Protein AF-0000000081413444 (afdb_homodimer)

Foldseek 3Di:
DWDKDKAWDDPVCVVVQVVLVQVVVVLCVVQDVFDADPVGTGDDDDDPCLVVDPQWIKIFMDINNHGFHIWIKGQPDDDPQAGIETPDTDGHPVCPPPCRRLVVVLVVLVVDWGKYKYKDFPSNVVVVVVCVPRVCVQQVNPWDWDWDDDVRTIMIIIIHTRDDPPD/DWDKDKAWDDPVCVVVQVVLVQVVVVLCVVQDVFDADPVGTGDDDDDPCLVVDPQWIKIFMDINNHGFHIWIKGQPDDDPQAGIETPDTDGHPVCPPPCNRLVVVLVVLVVDWGKYKYKDFPSSVVVVVVCVPRVCVQQVNPWDWDWDDDVRTIMIIIIHTRDDPPD

Organism: NCBI:txid198620

Secondary structure (DSSP, 8-state):
---EEEEEPPGGGHHHHHHHHHHHHHHHTTTS---B-TTSSB-----TTGGGSTT-EEEEEEETTEEEEEEEEE---SSTT--EEEEEEEE-GGGTTTTHHHHHHHHHHHHS-SEEEEEEETT-HHHHHHHHHHHHHHHTT-EEEEEEEETTEEEEEEEEEPP----/---EEEEEPPGGGHHHHHHHHHHHHHHHTTTS---B-TTSSB-----TTGGGSTT-EEEEEEETTEEEEEEEEE---SSTT--EEEEEEEE-GGGTTTTHHHHHHHHHHHHS-SEEEEEEETT-HHHHHHHHHHHHHHHTT-EEEEEEEETTEEEEEEEEEPP----

pLDDT: mean 94.3, std 8.52, range [36.56, 98.81]

Sequence (334 aa):
MADIELLAAQRDELDTIENLMQFYLYDFSEWLPLKLAEHGFFRVQFKDDYWRLPATRPFLIRVDGELAGFVTVDDHIHIEGAEHNIGYFFISRKFRGQGVAQFVISALLSRFPGRWQIFHIDANVPARRFWAGLIPVLSGGEFTLQQRLVDGYPCTFYCLRSPSSAVMADIELLAAQRDELDTIENLMQFYLYDFSEWLPLKLAEHGFFRVQFKDDYWRLPATRPFLIRVDGELAGFVTVDDHIHIEGAEHNIGYFFISRKFRGQGVAQFVISALLSRFPGRWQIFHIDANVPARRFWAGLIPVLSGGEFTLQQRLVDGYPCTFYCLRSPSSAV

Nearest PDB structures (foldseek):
  2cnt-assembly4_D  TM=6.574E-01  e=2.960E-05  Salmonella enterica subsp. enterica serovar Typhimurium str. LT2
  5isv-assembly2_B  TM=6.183E-01  e=2.489E-05  Escherichia coli O157:H7
  6wf5-assembly2_B  TM=6.725E-01  e=1.885E-04  Homo sapiens
  6wf5-assembly1_A  TM=6.403E-01  e=9.977E-05  Homo sapiens
  4y49-assembly2_I  TM=5.699E-01  e=8.103E-03  Saccharomyces cerevisiae

InterPro domains:
  IPR000182 GNAT domain [PF00583] (39-131)
  IPR000182 GNAT domain [PS51186] (4-164)
  IPR016181 Acyl-CoA N-acyltransferase [SSF55729] (1-132)

Structure (mmCIF, N/CA/C/O backbone):
data_AF-0000000081413444-model_v1
#
loop_
_entity.id
_entity.type
_entity.pdbx_description
1 polymer 'GNAT family N-acetyltransferase'
#
loop_
_atom_site.group_PDB
_atom_site.id
_atom_site.type_symbol
_atom_site.label_atom_id
_atom_site.label_alt_id
_atom_site.label_comp_id
_atom_site.label_asym_id
_atom_site.label_entity_id
_atom_site.label_seq_id
_atom_site.pdbx_PDB_ins_code
_atom_site.Cartn_x
_atom_site.Cartn_y
_atom_site.Cartn_z
_atom_site.occupancy
_atom_site.B_iso_or_equiv
_atom_site.auth_seq_id
_atom_site.auth_comp_id
_atom_site.auth_asym_id
_atom_site.auth_atom_id
_atom_site.pdbx_PDB_model_num
ATOM 1 N N . MET A 1 1 ? 19.188 -6.184 -18.578 1 76.06 1 MET A N 1
ATOM 2 C CA . MET A 1 1 ? 17.875 -6.684 -18.172 1 76.06 1 MET A CA 1
ATOM 3 C C . MET A 1 1 ? 17.859 -7.031 -16.688 1 76.06 1 MET A C 1
ATOM 5 O O . MET A 1 1 ? 18.891 -7.43 -16.125 1 76.06 1 MET A O 1
ATOM 9 N N . ALA A 1 2 ? 16.797 -6.633 -15.875 1 88.44 2 ALA A N 1
ATOM 10 C CA . ALA A 1 2 ? 16.781 -6.895 -14.438 1 88.44 2 ALA A CA 1
ATOM 11 C C . ALA A 1 2 ? 16.906 -8.391 -14.156 1 88.44 2 ALA A C 1
ATOM 13 O O . ALA A 1 2 ? 16.406 -9.211 -14.922 1 88.44 2 ALA A O 1
ATOM 14 N N . ASP A 1 3 ? 17.766 -8.75 -13.242 1 96.62 3 ASP A N 1
ATOM 15 C CA . ASP A 1 3 ? 17.875 -10.141 -12.789 1 96.62 3 ASP A CA 1
ATOM 16 C C . ASP A 1 3 ? 16.734 -10.5 -11.852 1 96.62 3 ASP A C 1
ATOM 18 O O . ASP A 1 3 ? 16.672 -10.023 -10.719 1 96.62 3 ASP A O 1
ATOM 22 N N . ILE A 1 4 ? 15.812 -11.289 -12.281 1 98.19 4 ILE A N 1
ATOM 23 C CA . ILE A 1 4 ? 14.648 -11.703 -11.5 1 98.19 4 ILE A CA 1
ATOM 24 C C . ILE A 1 4 ? 14.844 -13.133 -11 1 98.19 4 ILE A C 1
ATOM 26 O O . ILE A 1 4 ? 15.18 -14.031 -11.781 1 98.19 4 ILE A O 1
ATOM 30 N N . GLU A 1 5 ? 14.672 -13.328 -9.719 1 98 5 GLU A N 1
ATOM 31 C CA . GLU A 1 5 ? 14.836 -14.641 -9.109 1 98 5 GLU A CA 1
ATOM 32 C C . GLU A 1 5 ? 13.57 -15.078 -8.383 1 98 5 GLU A C 1
ATOM 34 O O . GLU A 1 5 ? 12.898 -14.266 -7.746 1 98 5 GLU A O 1
ATOM 39 N N . LEU A 1 6 ? 13.227 -16.25 -8.523 1 98.19 6 LEU A N 1
ATOM 40 C CA . LEU A 1 6 ? 12.164 -16.953 -7.797 1 98.19 6 LEU A CA 1
ATOM 41 C C . LEU A 1 6 ? 12.75 -18.016 -6.875 1 98.19 6 LEU A C 1
ATOM 43 O O . LEU A 1 6 ? 13.273 -19.031 -7.344 1 98.19 6 LEU A O 1
ATOM 47 N N . LEU A 1 7 ? 12.672 -17.766 -5.582 1 97.75 7 LEU A N 1
ATOM 48 C CA . LEU A 1 7 ? 13.359 -18.625 -4.617 1 97.75 7 LEU A CA 1
ATOM 49 C C . LEU A 1 7 ? 12.367 -19.266 -3.652 1 97.75 7 LEU A C 1
ATOM 51 O O . LEU A 1 7 ? 11.555 -18.562 -3.037 1 97.75 7 LEU A O 1
ATOM 55 N N . ALA A 1 8 ? 12.461 -20.578 -3.514 1 97.38 8 ALA A N 1
ATOM 56 C CA . ALA A 1 8 ? 11.633 -21.234 -2.512 1 97.38 8 ALA A CA 1
ATOM 57 C C . ALA A 1 8 ? 11.891 -20.672 -1.121 1 97.38 8 ALA A C 1
ATOM 59 O O . ALA A 1 8 ? 13.039 -20.562 -0.688 1 97.38 8 ALA A O 1
ATOM 60 N N . ALA A 1 9 ? 10.836 -20.297 -0.435 1 96.62 9 ALA A N 1
ATOM 61 C CA . ALA A 1 9 ? 10.992 -19.719 0.892 1 96.62 9 ALA A CA 1
ATOM 62 C C . ALA A 1 9 ? 11.375 -20.766 1.924 1 96.62 9 ALA A C 1
ATOM 64 O O . ALA A 1 9 ? 10.812 -21.859 1.938 1 96.62 9 ALA A O 1
ATOM 65 N N . GLN A 1 10 ? 12.312 -20.422 2.689 1 93.62 10 GLN A N 1
ATOM 66 C CA . GLN A 1 10 ? 12.648 -21.25 3.832 1 93.62 10 GLN A CA 1
ATOM 67 C C . GLN A 1 10 ? 11.688 -21.016 4.992 1 93.62 10 GLN A C 1
ATOM 69 O O . GLN A 1 10 ? 10.945 -20.031 5 1 93.62 10 GLN A O 1
ATOM 74 N N . ARG A 1 11 ? 11.734 -21.938 5.938 1 90.12 11 ARG A N 1
ATOM 75 C CA . ARG A 1 11 ? 10.789 -21.875 7.047 1 90.12 11 ARG A CA 1
ATOM 76 C C . ARG A 1 11 ? 10.914 -20.562 7.805 1 90.12 11 ARG A C 1
ATOM 78 O O . ARG A 1 11 ? 9.906 -19.984 8.227 1 90.12 11 ARG A O 1
ATOM 85 N N . ASP A 1 12 ? 12.07 -20.141 7.992 1 91.31 12 ASP A N 1
ATOM 86 C CA . ASP A 1 12 ? 12.297 -18.922 8.773 1 91.31 12 ASP A CA 1
ATOM 87 C C . ASP A 1 12 ? 11.953 -17.672 7.965 1 91.31 12 ASP A C 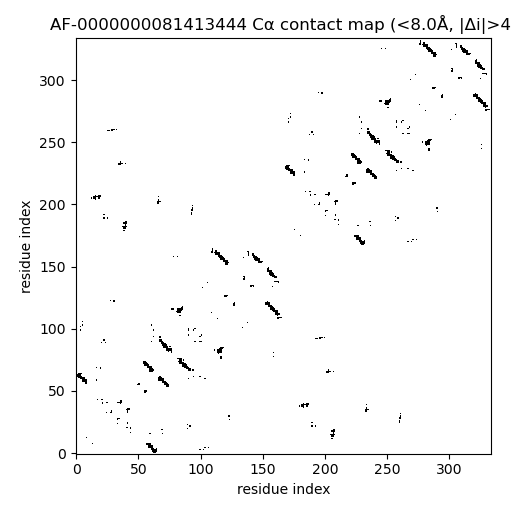1
ATOM 89 O O . ASP A 1 12 ? 11.984 -16.562 8.492 1 91.31 12 ASP A O 1
ATOM 93 N N . GLU A 1 13 ? 11.617 -17.875 6.664 1 94.88 13 GLU A N 1
ATOM 94 C CA . GLU A 1 13 ? 11.266 -16.75 5.809 1 94.88 13 GLU A CA 1
ATOM 95 C C . GLU A 1 13 ? 9.75 -16.609 5.672 1 94.88 13 GLU A C 1
ATOM 97 O O . GLU A 1 13 ? 9.266 -15.695 5 1 94.88 13 GLU A O 1
ATOM 102 N N . LEU A 1 14 ? 9.047 -17.516 6.328 1 93.81 14 LEU A N 1
ATOM 103 C CA . LEU A 1 14 ? 7.594 -17.406 6.297 1 93.81 14 LEU A CA 1
ATOM 104 C C . LEU A 1 14 ? 7.125 -16.125 6.984 1 93.81 14 LEU A C 1
ATOM 106 O O . LEU A 1 14 ? 6.133 -15.523 6.57 1 93.81 14 LEU A O 1
ATOM 110 N N . ASP A 1 15 ? 7.859 -15.734 7.992 1 94.19 15 ASP A N 1
ATOM 111 C CA . ASP A 1 15 ? 7.555 -14.461 8.633 1 94.19 15 ASP A CA 1
ATOM 112 C C . ASP A 1 15 ? 7.727 -13.305 7.66 1 94.19 15 ASP A C 1
ATOM 114 O O . ASP A 1 15 ? 6.977 -12.32 7.715 1 94.19 15 ASP A O 1
ATOM 118 N N . THR A 1 16 ? 8.766 -13.391 6.816 1 96.94 16 THR A N 1
ATOM 119 C CA . THR A 1 16 ? 8.984 -12.383 5.781 1 96.94 16 THR A CA 1
ATOM 120 C C . THR A 1 16 ? 7.777 -12.297 4.855 1 96.94 16 THR A C 1
ATOM 122 O O . THR A 1 16 ? 7.293 -11.203 4.559 1 96.94 16 THR A O 1
ATOM 125 N N . ILE A 1 17 ? 7.23 -13.391 4.473 1 96.75 17 ILE A N 1
ATOM 126 C CA . ILE A 1 17 ? 6.07 -13.438 3.59 1 96.75 17 ILE A CA 1
ATOM 127 C C . ILE A 1 17 ? 4.855 -12.844 4.301 1 96.75 17 ILE A C 1
ATOM 129 O O . ILE A 1 17 ? 4.082 -12.094 3.699 1 96.75 17 ILE A O 1
ATOM 133 N N . GLU A 1 18 ? 4.723 -13.164 5.543 1 95.31 18 GLU A N 1
ATOM 134 C CA . GLU A 1 18 ? 3.602 -12.609 6.301 1 95.31 18 GLU A CA 1
ATOM 135 C C . GLU A 1 18 ? 3.693 -11.094 6.391 1 95.31 18 GLU A C 1
ATOM 137 O O . GLU A 1 18 ? 2.68 -10.398 6.305 1 95.31 18 GLU A O 1
ATOM 142 N N . ASN A 1 19 ? 4.891 -10.609 6.59 1 97.12 19 ASN A N 1
ATOM 143 C CA . ASN A 1 19 ? 5.078 -9.164 6.57 1 97.12 19 ASN A CA 1
ATOM 144 C C . ASN A 1 19 ? 4.75 -8.578 5.199 1 97.12 19 ASN A C 1
ATOM 146 O O . ASN A 1 19 ? 4.07 -7.555 5.105 1 97.12 19 ASN A O 1
ATOM 150 N N . LEU A 1 20 ? 5.141 -9.219 4.148 1 98.06 20 LEU A N 1
ATOM 151 C CA . LEU A 1 20 ? 4.832 -8.773 2.795 1 98.06 20 LEU A CA 1
ATOM 152 C C . LEU A 1 20 ? 3.33 -8.82 2.537 1 98.06 20 LEU A C 1
ATOM 154 O O . LEU A 1 20 ? 2.799 -7.996 1.79 1 98.06 20 LEU A O 1
ATOM 158 N N . MET A 1 21 ? 2.656 -9.75 3.184 1 97.12 21 MET A N 1
ATOM 159 C CA . MET A 1 21 ? 1.215 -9.906 3.01 1 97.12 21 MET A CA 1
ATOM 160 C C . MET A 1 21 ? 0.471 -8.664 3.486 1 97.12 21 MET A C 1
ATOM 162 O O . MET A 1 21 ? -0.637 -8.383 3.027 1 97.12 21 MET A O 1
ATOM 166 N N . GLN A 1 22 ? 1.064 -7.953 4.402 1 97.94 22 GLN A N 1
ATOM 167 C CA . GLN A 1 22 ? 0.454 -6.695 4.824 1 97.94 22 GLN A CA 1
ATOM 168 C C . GLN A 1 22 ? 0.255 -5.754 3.641 1 97.94 22 GLN A C 1
ATOM 170 O O . GLN A 1 22 ? -0.796 -5.121 3.514 1 97.94 22 GLN A O 1
ATOM 175 N N . PHE A 1 23 ? 1.232 -5.664 2.762 1 98.25 23 PHE A N 1
ATOM 176 C CA . PHE A 1 23 ? 1.146 -4.793 1.596 1 98.25 23 PHE A CA 1
ATOM 177 C C . PHE A 1 23 ? 0.188 -5.371 0.56 1 98.25 23 PHE A C 1
ATOM 179 O O . PHE A 1 23 ? -0.522 -4.625 -0.119 1 98.25 23 PHE A O 1
ATOM 186 N N . TYR A 1 24 ? 0.165 -6.727 0.497 1 96.81 24 TYR A N 1
ATOM 187 C CA . TYR A 1 24 ? -0.794 -7.422 -0.356 1 96.81 24 TYR A CA 1
ATOM 188 C C . TYR A 1 24 ? -2.225 -7.078 0.04 1 96.81 24 TYR A C 1
ATOM 190 O O . TYR A 1 24 ? -3.037 -6.699 -0.807 1 96.81 24 TYR A O 1
ATOM 198 N N . LEU A 1 25 ? -2.494 -7.145 1.281 1 96.81 25 LEU A N 1
ATOM 199 C CA . LEU A 1 25 ? -3.824 -6.84 1.799 1 96.81 25 LEU A CA 1
ATOM 200 C C . LEU A 1 25 ? -4.141 -5.355 1.638 1 96.81 25 LEU A C 1
ATOM 202 O O . LEU A 1 25 ? -5.277 -4.992 1.326 1 96.81 25 LEU A O 1
ATOM 206 N N . TYR A 1 26 ? -3.164 -4.555 1.815 1 97.62 26 TYR A N 1
ATOM 207 C CA . TYR A 1 26 ? -3.334 -3.119 1.622 1 97.62 26 TYR A CA 1
ATOM 208 C C . TYR A 1 26 ? -3.758 -2.809 0.192 1 97.62 26 TYR A C 1
ATOM 210 O O . TYR A 1 26 ? -4.699 -2.041 -0.03 1 97.62 26 TYR A O 1
ATOM 218 N N . ASP A 1 27 ? -3.107 -3.424 -0.77 1 95.94 27 ASP A N 1
ATOM 219 C CA . ASP A 1 27 ? -3.523 -3.264 -2.16 1 95.94 27 ASP A CA 1
ATOM 220 C C . ASP A 1 27 ? -4.965 -3.732 -2.357 1 95.94 27 ASP A C 1
ATOM 222 O O . ASP A 1 27 ? -5.766 -3.039 -2.988 1 95.94 27 ASP A O 1
ATOM 226 N N . PHE A 1 28 ? -5.355 -4.84 -1.727 1 94.94 28 PHE A N 1
ATOM 227 C CA . PHE A 1 28 ? -6.668 -5.449 -1.918 1 94.94 28 PHE A CA 1
ATOM 228 C C . PHE A 1 28 ? -7.75 -4.633 -1.224 1 94.94 28 PHE A C 1
ATOM 230 O O . PHE A 1 28 ? -8.922 -4.719 -1.583 1 94.94 28 PHE A O 1
ATOM 237 N N . SER A 1 29 ? -7.328 -3.852 -0.23 1 94.94 29 SER A N 1
ATOM 238 C CA . SER A 1 29 ? -8.297 -3.053 0.512 1 94.94 29 SER A CA 1
ATOM 239 C C . SER A 1 29 ? -8.953 -2.008 -0.384 1 94.94 29 SER A C 1
ATOM 241 O O . SER A 1 29 ? -10 -1.451 -0.036 1 94.94 29 SER A O 1
ATOM 243 N N . GLU A 1 30 ? -8.367 -1.78 -1.5 1 91.56 30 GLU A N 1
ATOM 244 C CA . GLU A 1 30 ? -8.961 -0.877 -2.479 1 91.56 30 GLU A CA 1
ATOM 245 C C . GLU A 1 30 ? -10.242 -1.467 -3.061 1 91.56 30 GLU A C 1
ATOM 247 O O . GLU A 1 30 ? -11.148 -0.729 -3.459 1 91.56 30 GLU A O 1
ATOM 252 N N . TRP A 1 31 ? -10.352 -2.85 -3.018 1 91.25 31 TRP A N 1
ATOM 253 C CA . TRP A 1 31 ? -11.461 -3.49 -3.721 1 91.25 31 TRP A CA 1
ATOM 254 C C . TRP A 1 31 ? -12.289 -4.352 -2.771 1 91.25 31 TRP A C 1
ATOM 256 O O . TRP A 1 31 ? -13.422 -4.711 -3.078 1 91.25 31 TRP A O 1
ATOM 266 N N . LEU A 1 32 ? -11.742 -4.754 -1.684 1 92.5 32 LEU A N 1
ATOM 267 C CA . LEU A 1 32 ? -12.398 -5.598 -0.691 1 92.5 32 LEU A CA 1
ATOM 268 C C . LEU A 1 32 ? -12.586 -4.844 0.622 1 92.5 32 LEU A C 1
ATOM 270 O O . LEU A 1 32 ? -11.844 -3.904 0.915 1 92.5 32 LEU A O 1
ATOM 274 N N . PRO A 1 33 ? -13.57 -5.223 1.334 1 92.56 33 PRO A N 1
ATOM 275 C CA . PRO A 1 33 ? -13.852 -4.527 2.594 1 92.56 33 PRO A CA 1
ATOM 276 C C . PRO A 1 33 ? -12.922 -4.965 3.727 1 92.56 33 PRO A C 1
ATOM 278 O O . PRO A 1 33 ? -13.398 -5.418 4.773 1 92.56 33 PRO A O 1
ATOM 281 N N . LEU A 1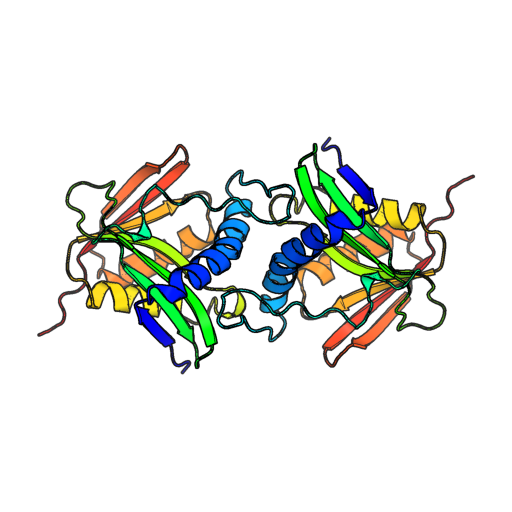 34 ? -11.688 -4.836 3.527 1 94.5 34 LEU A N 1
ATOM 282 C CA . LEU A 1 34 ? -10.688 -5.16 4.531 1 94.5 34 LEU A CA 1
ATOM 283 C C . LEU A 1 34 ? -10.469 -3.988 5.484 1 94.5 34 LEU A C 1
ATOM 285 O O . LEU A 1 34 ? -10.438 -2.834 5.051 1 94.5 34 LEU A O 1
ATOM 289 N N . LYS A 1 35 ? -10.383 -4.336 6.73 1 96.12 35 LYS A N 1
ATOM 290 C CA . LYS A 1 35 ? -10.242 -3.289 7.738 1 96.12 35 LYS A CA 1
ATOM 291 C C . LYS A 1 35 ? -8.906 -3.402 8.469 1 96.12 35 LYS A C 1
ATOM 293 O O . LYS A 1 35 ? -8.469 -4.508 8.797 1 96.12 35 LYS A O 1
ATOM 298 N N . LEU A 1 36 ? -8.281 -2.283 8.656 1 97.62 36 LEU A N 1
ATOM 299 C CA . LEU A 1 36 ? -7.137 -2.232 9.562 1 97.62 36 LEU A CA 1
ATOM 300 C C . LEU A 1 36 ? -7.566 -2.502 11 1 97.62 36 LEU A C 1
ATOM 302 O O . LEU A 1 36 ? -8.594 -1.994 11.445 1 97.62 36 LEU A O 1
ATOM 306 N N . ALA A 1 37 ? -6.777 -3.309 11.648 1 97.5 37 ALA A N 1
ATOM 307 C CA . ALA A 1 37 ? -6.969 -3.441 13.094 1 97.5 37 ALA A CA 1
ATOM 308 C C . ALA A 1 37 ? -6.512 -2.186 13.828 1 97.5 37 ALA A C 1
ATOM 310 O O . ALA A 1 37 ? -5.871 -1.312 13.234 1 97.5 37 ALA A O 1
ATOM 311 N N . GLU A 1 38 ? -6.77 -2.193 15.07 1 96.75 38 GLU A N 1
ATOM 312 C CA . GLU A 1 38 ? -6.48 -1 15.859 1 96.75 38 GLU A CA 1
ATOM 313 C C . GLU A 1 38 ? -4.977 -0.802 16.031 1 96.75 38 GLU A C 1
ATOM 315 O O . GLU A 1 38 ? -4.516 0.315 16.281 1 96.75 38 GLU A O 1
ATOM 320 N N . HIS A 1 39 ? -4.262 -1.846 15.883 1 96.94 39 HIS A N 1
ATOM 321 C CA . HIS A 1 39 ? -2.818 -1.723 16.031 1 96.94 39 HIS A CA 1
ATOM 322 C C . HIS A 1 39 ? -2.16 -1.281 14.734 1 96.94 39 HIS A C 1
ATOM 324 O O . HIS A 1 39 ? -0.934 -1.171 14.656 1 96.94 39 HIS A O 1
ATOM 330 N N . GLY A 1 40 ? -2.896 -1.124 13.641 1 98.19 40 GLY A N 1
ATOM 331 C CA . GLY A 1 40 ? -2.377 -0.46 12.461 1 98.19 40 GLY A CA 1
ATOM 332 C C . GLY A 1 40 ? -2.059 -1.421 11.328 1 98.19 40 GLY A C 1
ATOM 333 O O . GLY A 1 40 ? -1.797 -0.996 10.203 1 98.19 40 GLY A O 1
ATOM 334 N N . PHE A 1 41 ? -2.123 -2.738 11.641 1 98.12 41 PHE A N 1
ATOM 335 C CA . PHE A 1 41 ? -1.929 -3.764 10.625 1 98.12 41 PHE A CA 1
ATOM 336 C C . PHE A 1 41 ? -3.242 -4.473 10.312 1 98.12 41 PHE A C 1
ATOM 338 O O . PHE A 1 41 ? -4.211 -4.352 11.062 1 98.12 41 PHE A O 1
ATOM 345 N N . PHE A 1 42 ? -3.24 -5.125 9.148 1 97.62 42 PHE A N 1
ATOM 346 C CA . PHE A 1 42 ? -4.336 -6.039 8.844 1 97.62 42 PHE A CA 1
ATOM 347 C C . PHE A 1 42 ? -4.191 -7.336 9.625 1 97.62 42 PHE A C 1
ATOM 349 O O . PHE A 1 42 ? -3.076 -7.762 9.938 1 97.62 42 PHE A O 1
ATOM 356 N N . ARG A 1 43 ? -5.305 -7.863 9.906 1 92.62 43 ARG A N 1
ATOM 357 C CA . ARG A 1 43 ? -5.262 -9.211 10.461 1 92.62 43 ARG A CA 1
ATOM 358 C C . ARG A 1 43 ? -5.027 -10.242 9.367 1 92.62 43 ARG A C 1
ATOM 360 O O . ARG A 1 43 ? -5.859 -10.414 8.469 1 92.62 43 ARG A O 1
ATOM 367 N N . VAL A 1 44 ? -3.791 -10.695 9.445 1 84.94 44 VAL A N 1
ATOM 368 C CA . VAL A 1 44 ? -3.461 -11.742 8.484 1 84.94 44 VAL A CA 1
ATOM 369 C C . VAL A 1 44 ? -3.973 -13.086 8.984 1 84.94 44 VAL A C 1
ATOM 371 O O . VAL A 1 44 ? -3.621 -13.523 10.086 1 84.94 44 VAL A O 1
ATOM 374 N N . GLN A 1 45 ? -4.918 -13.57 8.375 1 76.31 45 GLN A N 1
ATOM 375 C CA . GLN A 1 45 ? -5.445 -14.875 8.758 1 76.31 45 GLN A CA 1
ATOM 376 C C . GLN A 1 45 ? -5.242 -15.898 7.641 1 76.31 45 GLN A C 1
ATOM 378 O O . GLN A 1 45 ? -5.84 -15.781 6.57 1 76.31 45 GLN A O 1
ATOM 383 N N . PHE A 1 46 ? -4.234 -16.656 7.855 1 70.56 46 PHE A N 1
ATOM 384 C CA . PHE A 1 46 ? -4.117 -17.797 6.945 1 70.56 46 PHE A CA 1
ATOM 385 C C . PHE A 1 46 ? -5.035 -18.938 7.375 1 70.56 46 PHE A C 1
ATOM 387 O O . PHE A 1 46 ? -5.387 -19.047 8.555 1 70.56 46 PHE A O 1
ATOM 394 N N . LYS A 1 47 ? -5.512 -19.516 6.223 1 67.62 47 LYS A N 1
ATOM 395 C CA . LYS A 1 47 ? -6.238 -20.734 6.578 1 67.62 47 LYS A CA 1
ATOM 396 C C . LYS A 1 47 ? -5.41 -21.609 7.512 1 67.62 47 LYS A C 1
ATOM 398 O O . LYS A 1 47 ? -4.18 -21.609 7.441 1 67.62 47 LYS A O 1
ATOM 403 N N . ASP A 1 48 ? -6.02 -22.203 8.391 1 67.38 48 ASP A N 1
ATOM 404 C CA . ASP A 1 48 ? -5.363 -23.094 9.336 1 67.38 48 ASP A CA 1
ATOM 405 C C . ASP A 1 48 ? -4.383 -24.031 8.617 1 67.38 48 ASP A C 1
ATOM 407 O O . ASP A 1 48 ? -4.742 -24.688 7.637 1 67.38 48 ASP A O 1
ATOM 411 N N . ASP A 1 49 ? -3.139 -23.953 8.984 1 84.75 49 ASP A N 1
ATOM 412 C CA . ASP A 1 49 ? -2.072 -24.859 8.562 1 84.75 49 ASP A CA 1
ATOM 413 C C . ASP A 1 49 ? -1.694 -24.625 7.102 1 84.75 49 ASP A C 1
ATOM 415 O O . ASP A 1 49 ? -1.237 -25.547 6.418 1 84.75 49 ASP A O 1
ATOM 419 N N . TYR A 1 50 ? -1.986 -23.438 6.523 1 89.25 50 TYR A N 1
ATOM 420 C CA . TYR A 1 50 ? -1.707 -23.156 5.121 1 89.25 50 TYR A CA 1
ATOM 421 C C . TYR A 1 50 ? -0.251 -23.453 4.781 1 89.25 50 TYR A C 1
ATOM 423 O O . TYR A 1 50 ? 0.035 -24.188 3.834 1 89.25 50 TYR A O 1
ATOM 431 N N . TRP A 1 51 ? 0.593 -23.078 5.66 1 89 51 TRP A N 1
ATOM 432 C CA . TRP A 1 51 ? 2.021 -23.203 5.395 1 89 51 TRP A CA 1
ATOM 433 C C . TRP A 1 51 ? 2.5 -24.625 5.648 1 89 51 TRP A C 1
ATOM 435 O O . TRP A 1 51 ? 3.576 -25.016 5.191 1 89 51 TRP A O 1
ATOM 445 N N . ARG A 1 52 ? 1.706 -25.312 6.324 1 87.94 52 ARG A N 1
ATOM 446 C CA . ARG A 1 52 ? 2.129 -26.656 6.703 1 87.94 52 ARG A CA 1
ATOM 447 C C . ARG A 1 52 ? 1.675 -27.688 5.676 1 87.94 52 ARG A C 1
ATOM 449 O O . ARG A 1 52 ? 2.125 -28.828 5.695 1 87.94 52 ARG A O 1
ATOM 456 N N . LEU A 1 53 ? 0.77 -27.266 4.863 1 91.25 53 LEU A N 1
ATOM 457 C CA . LEU A 1 53 ? 0.295 -28.188 3.834 1 91.25 53 LEU A CA 1
ATOM 458 C C . LEU A 1 53 ? 1.39 -28.469 2.811 1 91.25 53 LEU A C 1
ATOM 460 O O . LEU A 1 53 ? 2.023 -27.547 2.301 1 91.25 53 LEU A O 1
ATOM 464 N N . PRO A 1 54 ? 1.575 -29.703 2.496 1 91.56 54 PRO A N 1
ATOM 465 C CA . PRO A 1 54 ? 2.68 -30.078 1.612 1 91.56 54 PRO A CA 1
ATOM 466 C C . PRO A 1 54 ? 2.557 -29.469 0.217 1 91.56 54 PRO A C 1
ATOM 468 O O . PRO A 1 54 ? 3.568 -29.219 -0.439 1 91.56 54 PRO A O 1
ATOM 471 N N . ALA A 1 55 ? 1.354 -29.266 -0.222 1 94.06 55 ALA A N 1
ATOM 472 C CA . ALA A 1 55 ? 1.139 -28.766 -1.572 1 94.06 55 ALA A CA 1
ATOM 473 C C . ALA A 1 55 ? 1.385 -27.25 -1.634 1 94.06 55 ALA A C 1
ATOM 475 O O . ALA A 1 55 ? 1.474 -26.672 -2.721 1 94.06 55 ALA A O 1
ATOM 476 N N . THR A 1 56 ? 1.426 -26.641 -0.46 1 95.81 56 THR A N 1
ATOM 477 C CA . THR A 1 56 ? 1.666 -25.203 -0.419 1 95.81 56 THR A CA 1
ATOM 478 C C . THR A 1 56 ? 3.156 -24.891 -0.545 1 95.81 56 THR A C 1
ATOM 480 O O . THR A 1 56 ? 3.949 -25.281 0.311 1 95.81 56 THR A O 1
ATOM 483 N N . ARG A 1 57 ? 3.539 -24.266 -1.594 1 97.06 57 ARG A N 1
ATOM 484 C CA . ARG A 1 57 ? 4.926 -23.922 -1.89 1 97.06 57 ARG A CA 1
ATOM 485 C C . ARG A 1 57 ? 5.102 -22.406 -2.023 1 97.06 57 ARG A C 1
ATOM 487 O O . ARG A 1 57 ? 4.77 -21.828 -3.061 1 97.06 57 ARG A O 1
ATOM 494 N N . PRO A 1 58 ? 5.625 -21.797 -0.999 1 97.31 58 PRO A N 1
ATOM 495 C CA . PRO A 1 58 ? 5.867 -20.344 -1.045 1 97.31 58 PRO A CA 1
ATOM 496 C C . PRO A 1 58 ? 7.215 -20 -1.676 1 97.31 58 PRO A C 1
ATOM 498 O O . PRO A 1 58 ? 8.203 -20.703 -1.466 1 97.31 58 PRO A O 1
ATOM 501 N N . PHE A 1 59 ? 7.223 -18.953 -2.459 1 98.44 59 PHE A N 1
ATOM 502 C CA . PHE A 1 59 ? 8.43 -18.453 -3.096 1 98.44 59 PHE A CA 1
ATOM 503 C C . PHE A 1 59 ? 8.594 -16.953 -2.828 1 98.44 59 PHE A C 1
ATOM 505 O O . PHE A 1 59 ? 7.617 -16.219 -2.832 1 98.44 59 PHE A O 1
ATOM 512 N N . LEU A 1 60 ? 9.805 -16.562 -2.59 1 98.75 60 LEU A N 1
ATOM 513 C CA . LEU A 1 60 ? 10.164 -15.148 -2.574 1 98.75 60 LEU A CA 1
ATOM 514 C C . LEU A 1 60 ? 10.648 -14.695 -3.945 1 98.75 60 LEU A C 1
ATOM 516 O O . LEU A 1 60 ? 11.312 -15.453 -4.656 1 98.75 60 LEU A O 1
ATOM 520 N N . ILE A 1 61 ? 10.312 -13.555 -4.312 1 98.81 61 ILE A N 1
ATOM 521 C CA . ILE A 1 61 ? 10.727 -12.938 -5.57 1 98.81 61 ILE A CA 1
ATOM 522 C C . ILE A 1 61 ? 11.766 -11.852 -5.297 1 98.81 61 ILE A C 1
ATOM 524 O O . ILE A 1 61 ? 11.578 -11.008 -4.418 1 98.81 61 ILE A O 1
ATOM 528 N N . ARG A 1 62 ? 12.852 -11.898 -6.02 1 98.56 62 ARG A N 1
ATOM 529 C CA . ARG A 1 62 ? 13.891 -10.883 -5.918 1 98.56 62 ARG A CA 1
ATOM 530 C C . ARG A 1 62 ? 14.211 -10.297 -7.285 1 98.56 62 ARG A C 1
ATOM 532 O O . ARG A 1 62 ? 14.18 -11 -8.297 1 98.56 62 ARG A O 1
ATOM 539 N N . VAL A 1 63 ? 14.453 -9.062 -7.34 1 98.25 63 VAL A N 1
ATOM 540 C CA . VAL A 1 63 ? 14.906 -8.352 -8.531 1 98.25 63 VAL A CA 1
ATOM 541 C C . VAL A 1 63 ? 16.219 -7.645 -8.242 1 98.25 63 VAL A C 1
ATOM 543 O O . VAL A 1 63 ? 16.297 -6.781 -7.367 1 98.25 63 VAL A O 1
ATOM 546 N N . ASP A 1 64 ? 17.25 -8.039 -8.938 1 97.62 64 ASP A N 1
ATOM 547 C CA . ASP A 1 64 ? 18.594 -7.496 -8.727 1 97.62 64 ASP A CA 1
ATOM 548 C C . ASP A 1 64 ? 19 -7.609 -7.258 1 97.62 64 ASP A C 1
ATOM 550 O O . ASP A 1 64 ? 19.516 -6.652 -6.676 1 97.62 64 ASP A O 1
ATOM 554 N N . GLY A 1 65 ? 18.578 -8.688 -6.715 1 97.06 65 GLY A N 1
ATOM 555 C CA . GLY A 1 65 ? 18.984 -9 -5.352 1 97.06 65 GLY A CA 1
ATOM 556 C C . GLY A 1 65 ? 18.062 -8.398 -4.305 1 97.06 65 GLY A C 1
ATOM 557 O O . GLY A 1 65 ? 18.172 -8.711 -3.119 1 97.06 65 GLY A O 1
ATOM 558 N N . GLU A 1 66 ? 17.172 -7.531 -4.715 1 97.56 66 GLU A N 1
ATOM 559 C CA . GLU A 1 66 ? 16.266 -6.855 -3.793 1 97.56 66 GLU A CA 1
ATOM 560 C C . GLU A 1 66 ? 14.945 -7.625 -3.648 1 97.56 66 GLU A C 1
ATOM 562 O O . GLU A 1 66 ? 14.398 -8.117 -4.637 1 97.56 66 GLU A O 1
ATOM 567 N N . LEU A 1 67 ? 14.492 -7.738 -2.373 1 98.5 67 LEU A N 1
ATOM 568 C CA . LEU A 1 67 ? 13.188 -8.344 -2.131 1 98.5 67 LEU A CA 1
ATOM 569 C C . LEU A 1 67 ? 12.094 -7.582 -2.869 1 98.5 67 LEU A C 1
ATOM 571 O O . LEU A 1 67 ? 11.977 -6.363 -2.736 1 98.5 67 LEU A O 1
ATOM 575 N N . ALA A 1 68 ? 11.25 -8.297 -3.664 1 98.38 68 ALA A N 1
ATOM 576 C CA . ALA A 1 68 ? 10.32 -7.621 -4.566 1 98.38 68 ALA A CA 1
ATOM 577 C C . ALA A 1 68 ? 8.906 -8.172 -4.406 1 98.38 68 ALA A C 1
ATOM 579 O O . ALA A 1 68 ? 7.945 -7.59 -4.922 1 98.38 68 ALA A O 1
ATOM 580 N N . GLY A 1 69 ? 8.758 -9.266 -3.734 1 98.69 69 GLY A N 1
ATOM 581 C CA . GLY A 1 69 ? 7.43 -9.836 -3.578 1 98.69 69 GLY A CA 1
ATOM 582 C C . GLY A 1 69 ? 7.453 -11.312 -3.213 1 98.69 69 GLY A C 1
ATOM 583 O O . GLY A 1 69 ? 8.461 -11.812 -2.703 1 98.69 69 GLY A O 1
ATOM 584 N N . PHE A 1 70 ? 6.262 -11.961 -3.379 1 98.69 70 PHE A N 1
ATOM 585 C CA . PHE A 1 70 ? 6.137 -13.391 -3.111 1 98.69 70 PHE A CA 1
ATOM 586 C C . PHE A 1 70 ? 5.016 -14 -3.943 1 98.69 70 PHE A C 1
ATOM 588 O O . PHE A 1 70 ? 4.188 -13.281 -4.508 1 98.69 70 PHE A O 1
ATOM 595 N N . VAL A 1 71 ? 5.07 -15.289 -4.035 1 98.62 71 VAL A N 1
ATOM 596 C CA . VAL A 1 71 ? 4.004 -16.047 -4.676 1 98.62 71 VAL A CA 1
ATOM 597 C C . VAL A 1 71 ? 3.885 -17.422 -4.012 1 98.62 71 VAL A C 1
ATOM 599 O O . VAL A 1 71 ? 4.879 -17.984 -3.535 1 98.62 71 VAL A O 1
ATOM 602 N N . THR A 1 72 ? 2.707 -17.891 -3.941 1 97.38 72 THR A N 1
ATOM 603 C CA . THR A 1 72 ? 2.49 -19.234 -3.418 1 97.38 72 THR A CA 1
ATOM 604 C C . THR A 1 72 ? 1.768 -20.109 -4.441 1 97.38 72 THR A C 1
ATOM 606 O O . THR A 1 72 ? 0.851 -19.641 -5.121 1 97.38 72 THR A O 1
ATOM 609 N N . VAL A 1 73 ? 2.246 -21.25 -4.633 1 98.12 73 VAL A N 1
ATOM 610 C CA . VAL A 1 73 ? 1.564 -22.297 -5.406 1 98.12 73 VAL A CA 1
ATOM 611 C C . VAL A 1 73 ? 0.943 -23.312 -4.461 1 98.12 73 VAL A C 1
ATOM 613 O O . VAL A 1 73 ? 1.591 -23.766 -3.516 1 98.12 73 VAL A O 1
ATOM 616 N N . ASP A 1 74 ? -0.285 -23.578 -4.668 1 97.06 74 ASP A N 1
ATOM 617 C CA . ASP A 1 74 ? -0.942 -24.578 -3.836 1 97.06 74 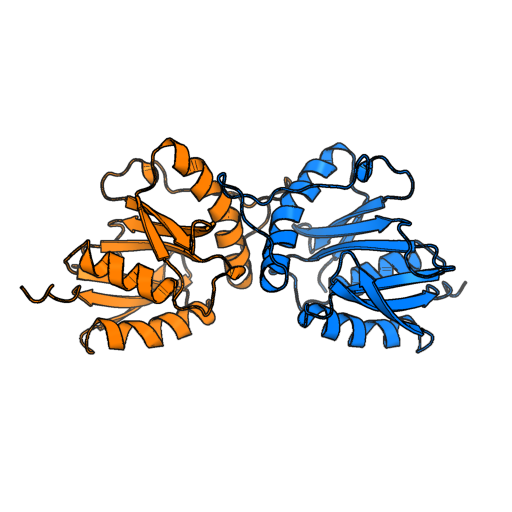ASP A CA 1
ATOM 618 C C . ASP A 1 74 ? -1.905 -25.438 -4.66 1 97.06 74 ASP A C 1
ATOM 620 O O . ASP A 1 74 ? -1.84 -25.438 -5.891 1 97.06 74 ASP A O 1
ATOM 624 N N . ASP A 1 75 ? -2.689 -26.281 -3.945 1 96.19 75 ASP A N 1
ATOM 625 C CA . ASP A 1 75 ? -3.637 -27.141 -4.652 1 96.19 75 ASP A CA 1
ATOM 626 C C . ASP A 1 75 ? -5.062 -26.906 -4.164 1 96.19 75 ASP A C 1
ATOM 628 O O . ASP A 1 75 ? -5.883 -27.828 -4.152 1 96.19 75 ASP A O 1
ATOM 632 N N . HIS A 1 76 ? -5.344 -25.656 -3.662 1 93.56 76 HIS A N 1
ATOM 633 C CA . HIS A 1 76 ? -6.719 -25.266 -3.371 1 93.56 76 HIS A CA 1
ATOM 634 C C . HIS A 1 76 ? -7.492 -24.984 -4.652 1 93.56 76 HIS A C 1
ATOM 636 O O . HIS A 1 76 ? -7.5 -23.844 -5.137 1 93.56 76 HIS A O 1
ATOM 642 N N . ILE A 1 77 ? -8.227 -25.969 -5.086 1 94.06 77 ILE A N 1
ATOM 643 C CA . ILE A 1 77 ? -8.789 -25.891 -6.43 1 94.06 77 ILE A CA 1
ATOM 644 C C . ILE A 1 77 ? -10.281 -25.594 -6.352 1 94.06 77 ILE A C 1
ATOM 646 O O . ILE A 1 77 ? -10.977 -26.109 -5.473 1 94.06 77 ILE A O 1
ATOM 650 N N . HIS A 1 78 ? -10.727 -24.812 -7.293 1 94.69 78 HIS A N 1
ATOM 651 C CA . HIS A 1 78 ? -12.133 -24.469 -7.477 1 94.69 78 HIS A CA 1
ATOM 652 C C . HIS A 1 78 ? -12.68 -25.047 -8.773 1 94.69 78 HIS A C 1
ATOM 654 O O . HIS A 1 78 ? -13.891 -25.219 -8.922 1 94.69 78 HIS A O 1
ATOM 660 N N . ILE A 1 79 ? -11.789 -25.25 -9.68 1 94.75 79 ILE A N 1
ATOM 661 C CA . ILE A 1 79 ? -12.164 -25.781 -10.984 1 94.75 79 ILE A CA 1
ATOM 662 C C . ILE A 1 79 ? -11.742 -27.25 -11.078 1 94.75 79 ILE A C 1
ATOM 664 O O . ILE A 1 79 ? -10.57 -27.578 -10.906 1 94.75 79 ILE A O 1
ATOM 668 N N . GLU A 1 80 ? -12.695 -28.062 -11.43 1 93.12 80 GLU A N 1
ATOM 669 C CA . GLU A 1 80 ? -12.445 -29.5 -11.508 1 93.12 80 GLU A CA 1
ATOM 670 C C . GLU A 1 80 ? -11.32 -29.812 -12.484 1 93.12 80 GLU A C 1
ATOM 672 O O . GLU A 1 80 ? -11.273 -29.25 -13.586 1 93.12 80 GLU A O 1
ATOM 677 N N . GLY A 1 81 ? -10.383 -30.656 -11.992 1 94.62 81 GLY A N 1
ATOM 678 C CA . GLY A 1 81 ? -9.312 -31.109 -12.859 1 94.62 81 GLY A CA 1
ATOM 679 C C . GLY A 1 81 ? -8.039 -30.312 -12.711 1 94.62 81 GLY A C 1
ATOM 680 O O . GLY A 1 81 ? -6.965 -30.75 -13.133 1 94.62 81 GLY A O 1
ATOM 681 N N . ALA A 1 82 ? -8.125 -29.156 -12.227 1 96.5 82 ALA A N 1
ATOM 682 C CA . ALA A 1 82 ? -6.918 -28.359 -11.992 1 96.5 82 ALA A CA 1
ATOM 683 C C . ALA A 1 82 ? -6.016 -29.031 -10.961 1 96.5 82 ALA A C 1
ATOM 685 O O . ALA A 1 82 ? -6.496 -29.734 -10.07 1 96.5 82 ALA A O 1
ATOM 686 N N . GLU A 1 83 ? -4.762 -28.844 -11.102 1 97.69 83 GLU A N 1
ATOM 687 C CA . GLU A 1 83 ? -3.773 -29.469 -10.227 1 97.69 83 GLU A CA 1
ATOM 688 C C . GLU A 1 83 ? -3.006 -28.438 -9.422 1 97.69 83 GLU A C 1
ATOM 690 O O . GLU A 1 83 ? -2.502 -28.734 -8.336 1 97.69 83 GLU A O 1
ATOM 695 N N . HIS A 1 84 ? -2.816 -27.312 -9.992 1 98.06 84 HIS A N 1
ATOM 696 C CA . HIS A 1 84 ? -2.049 -26.234 -9.375 1 98.06 84 HIS A CA 1
ATOM 697 C C . HIS A 1 84 ? -2.861 -24.953 -9.312 1 98.06 84 HIS A C 1
ATOM 699 O O . HIS A 1 84 ? -3.658 -24.672 -10.211 1 98.06 84 HIS A O 1
ATOM 705 N N . ASN A 1 85 ? -2.674 -24.188 -8.281 1 98.06 85 ASN A N 1
ATOM 706 C CA . ASN A 1 85 ? -3.311 -22.891 -8.047 1 98.06 85 ASN A CA 1
ATOM 707 C C . ASN A 1 85 ? -2.303 -21.859 -7.566 1 98.06 85 ASN A C 1
ATOM 709 O O . ASN A 1 85 ? -1.412 -22.156 -6.773 1 98.06 85 ASN A O 1
ATOM 713 N N . ILE A 1 86 ? -2.414 -20.672 -8.086 1 97.38 86 ILE A N 1
ATOM 714 C CA . ILE A 1 86 ? -1.719 -19.562 -7.449 1 97.38 86 ILE A CA 1
ATOM 715 C C . ILE A 1 86 ? -2.514 -19.078 -6.234 1 97.38 86 ILE A C 1
ATOM 717 O O . ILE A 1 86 ? -3.578 -18.484 -6.383 1 97.38 86 ILE A O 1
ATOM 721 N N . GLY A 1 87 ? -2.047 -19.344 -5.082 1 95.44 87 GLY A N 1
ATOM 722 C CA . GLY A 1 87 ? -2.738 -18.953 -3.867 1 95.44 87 GLY A CA 1
ATOM 723 C C . GLY A 1 87 ? -2.633 -17.453 -3.582 1 95.44 87 GLY A C 1
ATOM 724 O O . GLY A 1 87 ? -3.637 -16.812 -3.293 1 95.44 87 GLY A O 1
ATOM 725 N N . TYR A 1 88 ? -1.476 -16.953 -3.57 1 95.69 88 TYR A N 1
ATOM 726 C CA . TYR A 1 88 ? -1.159 -15.539 -3.398 1 95.69 88 TYR A CA 1
ATOM 727 C C . TYR A 1 88 ? -0.07 -15.102 -4.371 1 95.69 88 TYR A C 1
ATOM 729 O O . TYR A 1 88 ? 0.846 -15.867 -4.672 1 95.69 88 TYR A O 1
ATOM 737 N N . PHE A 1 89 ? -0.215 -13.977 -4.871 1 98.19 89 PHE A N 1
ATOM 738 C CA . PHE A 1 89 ? 0.765 -13.406 -5.789 1 98.19 89 PHE A CA 1
ATOM 739 C C . PHE A 1 89 ? 0.9 -11.906 -5.578 1 98.19 89 PHE A C 1
ATOM 741 O O . PHE A 1 89 ? -0.04 -11.148 -5.832 1 98.19 89 PHE A O 1
ATOM 748 N N . PHE A 1 90 ? 2.068 -11.5 -5.156 1 98.44 90 PHE A N 1
ATOM 749 C CA . PHE A 1 90 ? 2.295 -10.102 -4.785 1 98.44 90 PHE A CA 1
ATOM 750 C C . PHE A 1 90 ? 3.619 -9.602 -5.344 1 98.44 90 PHE A C 1
ATOM 752 O O . PHE A 1 90 ? 4.664 -10.219 -5.125 1 98.44 90 PHE A O 1
ATOM 759 N N . ILE A 1 91 ? 3.582 -8.586 -6.113 1 98.25 91 ILE A N 1
ATOM 760 C CA . ILE A 1 91 ? 4.742 -7.82 -6.559 1 98.25 91 ILE A CA 1
ATOM 761 C C . ILE A 1 91 ? 4.68 -6.406 -5.984 1 98.25 91 ILE A C 1
ATOM 763 O O . ILE A 1 91 ? 3.674 -5.711 -6.141 1 98.25 91 ILE A O 1
ATOM 767 N N . SER A 1 92 ? 5.73 -6.059 -5.34 1 97.81 92 SER A N 1
ATOM 768 C CA . SER A 1 92 ? 5.75 -4.727 -4.75 1 97.81 92 SER A CA 1
ATOM 769 C C . SER A 1 92 ? 5.668 -3.645 -5.82 1 97.81 92 SER A C 1
ATOM 771 O O . SER A 1 92 ? 6.102 -3.854 -6.957 1 97.81 92 SER A O 1
ATOM 773 N N . ARG A 1 93 ? 5.176 -2.506 -5.473 1 95.69 93 ARG A N 1
ATOM 774 C CA . ARG A 1 93 ? 4.863 -1.423 -6.402 1 95.69 93 ARG A CA 1
ATOM 775 C C . ARG A 1 93 ? 6.109 -0.957 -7.145 1 95.69 93 ARG A C 1
ATOM 777 O O . ARG A 1 93 ? 6.055 -0.666 -8.336 1 95.69 93 ARG A O 1
ATOM 784 N N . LYS A 1 94 ? 7.191 -0.932 -6.434 1 94.88 94 LYS A N 1
ATOM 785 C CA . LYS A 1 94 ? 8.469 -0.492 -6.984 1 94.88 94 LYS A CA 1
ATOM 786 C C . LYS A 1 94 ? 8.828 -1.281 -8.242 1 94.88 94 LYS A C 1
ATOM 788 O O . LYS A 1 94 ? 9.469 -0.753 -9.148 1 94.88 94 LYS A O 1
ATOM 793 N N . PHE A 1 95 ? 8.359 -2.473 -8.359 1 96.88 95 PHE A N 1
ATOM 794 C CA . PHE A 1 95 ? 8.867 -3.367 -9.391 1 96.88 95 PHE A CA 1
ATOM 795 C C . PHE A 1 95 ? 7.785 -3.652 -10.43 1 96.88 95 PHE A C 1
ATOM 797 O O . PHE A 1 95 ? 7.988 -4.461 -11.336 1 96.88 95 PHE A O 1
ATOM 804 N N . ARG A 1 96 ? 6.664 -2.99 -10.32 1 95.44 96 ARG A N 1
ATOM 805 C CA . ARG A 1 96 ? 5.574 -3.232 -11.258 1 95.44 96 ARG A CA 1
ATOM 806 C C . ARG A 1 96 ? 5.832 -2.543 -12.594 1 95.44 96 ARG A C 1
ATOM 808 O O . ARG A 1 96 ? 6.535 -1.53 -12.648 1 95.44 96 ARG A O 1
ATOM 815 N N . GLY A 1 97 ? 5.34 -3.166 -13.617 1 93.75 97 GLY A N 1
ATOM 816 C CA . GLY A 1 97 ? 5.508 -2.627 -14.953 1 93.75 97 GLY A CA 1
ATOM 817 C C . GLY A 1 97 ? 6.867 -2.936 -15.555 1 93.75 97 GLY A C 1
ATOM 818 O O . GLY A 1 97 ? 7.27 -2.314 -16.547 1 93.75 97 GLY A O 1
ATOM 819 N N . GLN A 1 98 ? 7.543 -3.904 -14.938 1 94.5 98 GLN A N 1
ATOM 820 C CA . GLN A 1 98 ? 8.906 -4.188 -15.375 1 94.5 98 GLN A CA 1
ATOM 821 C C . GLN A 1 98 ? 9.047 -5.637 -15.836 1 94.5 98 GLN A C 1
ATOM 823 O O . GLN A 1 98 ? 10.156 -6.152 -15.953 1 94.5 98 GLN A O 1
ATOM 828 N N . GLY A 1 99 ? 7.922 -6.309 -15.969 1 96.25 99 GLY A N 1
ATOM 829 C CA . GLY A 1 99 ? 7.949 -7.664 -16.5 1 96.25 99 GLY A CA 1
ATOM 830 C C . GLY A 1 99 ? 8.172 -8.719 -15.43 1 96.25 99 GLY A C 1
ATOM 831 O O . GLY A 1 99 ? 8.305 -9.906 -15.742 1 96.25 99 GLY A O 1
ATOM 832 N N . VAL A 1 100 ? 8.195 -8.367 -14.18 1 98.06 100 VAL A N 1
ATOM 833 C CA . VAL A 1 100 ? 8.5 -9.281 -13.086 1 98.06 100 VAL A CA 1
ATOM 834 C C . VAL A 1 100 ? 7.402 -10.336 -12.969 1 98.06 100 VAL A C 1
ATOM 836 O O . VAL A 1 100 ? 7.688 -11.531 -12.898 1 98.06 100 VAL A O 1
ATOM 839 N N . ALA A 1 101 ? 6.188 -9.914 -12.992 1 98 101 ALA A N 1
ATOM 840 C CA . ALA A 1 101 ? 5.062 -10.828 -12.828 1 98 101 ALA A CA 1
ATOM 841 C C . ALA A 1 101 ? 5.027 -11.859 -13.953 1 98 101 ALA A C 1
ATOM 843 O O . ALA A 1 101 ? 4.836 -13.055 -13.711 1 98 101 ALA A O 1
ATOM 844 N N . GLN A 1 102 ? 5.184 -11.406 -15.117 1 97.25 102 GLN A N 1
ATOM 845 C CA . GLN A 1 102 ? 5.207 -12.312 -16.266 1 97.25 102 GLN A CA 1
ATOM 846 C C . GLN A 1 102 ? 6.309 -13.352 -16.109 1 97.25 102 GLN A C 1
ATOM 848 O O . GLN A 1 102 ? 6.086 -14.539 -16.375 1 97.25 102 GLN A O 1
ATOM 853 N N . PHE A 1 103 ? 7.484 -12.906 -15.781 1 97.56 103 PHE A N 1
ATOM 854 C CA . PHE A 1 103 ? 8.602 -13.82 -15.57 1 97.56 103 PHE A CA 1
ATOM 855 C C . PHE A 1 103 ? 8.242 -14.875 -14.531 1 97.56 103 PHE A C 1
ATOM 857 O O . PHE A 1 103 ? 8.461 -16.062 -14.75 1 97.56 103 PHE A O 1
ATOM 864 N N . VAL A 1 104 ? 7.723 -14.438 -13.406 1 98.19 104 VAL A N 1
ATOM 865 C CA . VAL A 1 104 ? 7.414 -15.312 -12.281 1 98.19 104 VAL A CA 1
ATOM 866 C C . VAL A 1 104 ? 6.402 -16.375 -12.703 1 98.19 104 VAL A C 1
ATOM 868 O O . VAL A 1 104 ? 6.602 -17.562 -12.453 1 98.19 104 VAL A O 1
ATOM 871 N N . ILE A 1 105 ? 5.328 -15.961 -13.367 1 97.88 105 ILE A N 1
ATOM 872 C CA . ILE A 1 105 ? 4.277 -16.891 -13.773 1 97.88 105 ILE A CA 1
ATOM 873 C C . ILE A 1 105 ? 4.832 -17.891 -14.789 1 97.88 105 ILE A C 1
ATOM 875 O O . ILE A 1 105 ? 4.586 -19.094 -14.688 1 97.88 105 ILE A O 1
ATOM 879 N N . SER A 1 106 ? 5.605 -17.422 -15.711 1 96.94 106 SER A N 1
ATOM 880 C CA . SER A 1 106 ? 6.223 -18.312 -16.688 1 96.94 106 SER A CA 1
ATOM 881 C C . SER A 1 106 ? 7.121 -19.344 -16.016 1 96.94 106 SER A C 1
ATOM 883 O O . SER A 1 106 ? 7.09 -20.516 -16.359 1 96.94 106 SER A O 1
ATOM 885 N N . ALA A 1 107 ? 7.922 -18.859 -15.094 1 97.25 107 ALA A N 1
ATOM 886 C CA . ALA A 1 107 ? 8.82 -19.734 -14.367 1 97.25 107 ALA A CA 1
ATOM 887 C C . ALA A 1 107 ? 8.039 -20.812 -13.602 1 97.25 107 ALA A C 1
ATOM 889 O O . ALA A 1 107 ? 8.438 -21.969 -13.57 1 97.25 107 ALA A O 1
ATOM 890 N N . LEU A 1 108 ? 6.941 -20.422 -12.977 1 97.81 108 LEU A N 1
ATOM 891 C CA . LEU A 1 108 ? 6.133 -21.359 -12.203 1 97.81 108 LEU A CA 1
ATOM 892 C C . LEU A 1 108 ? 5.516 -22.422 -13.109 1 97.81 108 LEU A C 1
ATOM 894 O O . LEU A 1 108 ? 5.531 -23.609 -12.781 1 97.81 108 LEU A O 1
ATOM 898 N N . LEU A 1 109 ? 4.953 -21.969 -14.188 1 96.88 109 LEU A N 1
ATOM 899 C CA . LEU A 1 109 ? 4.324 -22.922 -15.109 1 96.88 109 LEU A CA 1
ATOM 900 C C . LEU A 1 109 ? 5.344 -23.906 -15.648 1 96.88 109 LEU A C 1
ATOM 902 O O . LEU A 1 109 ? 5.02 -25.078 -15.859 1 96.88 109 LEU A O 1
ATOM 906 N N . SER A 1 110 ? 6.527 -23.453 -15.844 1 95.56 110 SER A N 1
ATOM 907 C CA . SER A 1 110 ? 7.594 -24.328 -16.312 1 95.56 110 SER A CA 1
ATOM 908 C C . SER A 1 110 ? 8.023 -25.297 -15.211 1 95.56 110 SER A C 1
ATOM 910 O O . SER A 1 110 ? 8.281 -26.484 -15.484 1 95.56 110 SER A O 1
ATOM 912 N N . ARG A 1 111 ? 8.094 -24.859 -14.047 1 96 111 ARG A N 1
ATOM 913 C CA . ARG A 1 111 ? 8.594 -25.625 -12.906 1 96 111 ARG A CA 1
ATOM 914 C C . ARG A 1 111 ? 7.57 -26.672 -12.461 1 96 111 ARG A C 1
ATOM 916 O O . ARG A 1 111 ? 7.941 -27.734 -11.961 1 96 111 ARG A O 1
ATOM 923 N N . PHE A 1 112 ? 6.344 -26.312 -12.625 1 96.75 112 PHE A N 1
ATOM 924 C CA . PHE A 1 112 ? 5.27 -27.188 -12.18 1 96.75 112 PHE A CA 1
ATOM 925 C C . PHE A 1 112 ? 4.344 -27.547 -13.336 1 96.75 112 PHE A C 1
ATOM 927 O O . PHE A 1 112 ? 3.289 -26.938 -13.508 1 96.75 112 PHE A O 1
ATOM 934 N N . PRO A 1 113 ? 4.707 -28.594 -14.039 1 96.38 113 PRO A N 1
ATOM 935 C CA . PRO A 1 113 ? 3.859 -28.984 -15.164 1 96.38 113 PRO A CA 1
ATOM 936 C C . PRO A 1 113 ? 2.488 -29.5 -14.727 1 96.38 113 PRO A C 1
ATOM 938 O O . PRO A 1 113 ? 2.359 -30.094 -13.656 1 96.38 113 PRO A O 1
ATOM 941 N N . GLY A 1 114 ? 1.526 -29.203 -15.555 1 97.12 114 GLY A N 1
ATOM 942 C CA . GLY A 1 114 ? 0.189 -29.688 -15.258 1 97.12 114 GLY A CA 1
ATOM 943 C C . GLY A 1 114 ? -0.897 -28.672 -15.555 1 97.12 114 GLY A C 1
ATOM 944 O O . GLY A 1 114 ? -0.678 -27.734 -16.312 1 97.12 114 GLY A O 1
ATOM 945 N N . ARG A 1 115 ? -2.117 -28.969 -15.039 1 97.75 115 ARG A N 1
ATOM 946 C CA . ARG A 1 115 ? -3.275 -28.109 -15.234 1 97.75 115 ARG A CA 1
ATOM 947 C C . ARG A 1 115 ? -3.359 -27.047 -14.141 1 97.75 115 ARG A C 1
ATOM 949 O O . ARG A 1 115 ? -3.389 -27.375 -12.953 1 97.75 115 ARG A O 1
ATOM 956 N N . TRP A 1 116 ? -3.4 -25.875 -14.586 1 98.19 116 TRP A N 1
ATOM 957 C CA . TRP A 1 116 ? -3.4 -24.75 -13.664 1 98.19 116 TRP A CA 1
ATOM 958 C C . TRP A 1 116 ? -4.762 -24.062 -13.648 1 98.19 116 TRP A C 1
ATOM 960 O O . TRP A 1 116 ? -5.438 -23.984 -14.672 1 98.19 116 TRP A O 1
ATOM 970 N N . GLN A 1 117 ? -5.16 -23.625 -12.5 1 98.25 117 GLN A N 1
ATOM 971 C CA . GLN A 1 117 ? -6.18 -22.594 -12.375 1 98.25 117 GLN A CA 1
ATOM 972 C C . GLN A 1 117 ? -5.578 -21.281 -11.859 1 98.25 117 GLN A C 1
ATOM 974 O O . GLN A 1 117 ? -4.762 -21.297 -10.938 1 98.25 117 GLN A O 1
ATOM 979 N N . ILE A 1 118 ? -5.797 -20.203 -12.469 1 98.12 118 ILE A N 1
ATOM 980 C CA . ILE A 1 118 ? -5.387 -18.859 -12.094 1 98.12 118 ILE A CA 1
ATOM 981 C C . ILE A 1 118 ? -6.605 -17.938 -12.078 1 98.12 118 ILE A C 1
ATOM 983 O O . ILE A 1 118 ? -7.379 -17.891 -13.039 1 98.12 118 ILE A O 1
ATOM 987 N N . PHE A 1 119 ? -6.758 -17.234 -10.969 1 98.19 119 PHE A N 1
ATOM 988 C CA . PHE A 1 119 ? -7.961 -16.406 -10.984 1 98.19 119 PHE A CA 1
ATOM 989 C C . PHE A 1 119 ? -7.723 -15.086 -10.266 1 98.19 119 PHE A C 1
ATOM 991 O O . PHE A 1 119 ? -6.703 -14.914 -9.594 1 98.19 119 PHE A O 1
ATOM 998 N N . HIS A 1 120 ? -8.562 -14.133 -10.477 1 97.75 120 HIS A N 1
ATOM 999 C CA . HIS A 1 120 ? -8.586 -12.828 -9.828 1 97.75 120 HIS A CA 1
ATOM 1000 C C . HIS A 1 120 ? -10.008 -12.422 -9.461 1 97.75 120 HIS A C 1
ATOM 1002 O O . HIS A 1 120 ? -10.969 -12.875 -10.086 1 97.75 120 HIS A O 1
ATOM 1008 N N . ILE A 1 121 ? -10.125 -11.664 -8.422 1 97.19 121 ILE A N 1
ATOM 1009 C CA . ILE A 1 121 ? -11.398 -11.016 -8.109 1 97.19 121 ILE A CA 1
ATOM 1010 C C . ILE A 1 121 ? -11.719 -9.977 -9.18 1 97.19 121 ILE A C 1
ATOM 1012 O O . ILE A 1 121 ? -10.859 -9.164 -9.547 1 97.19 121 ILE A O 1
ATOM 1016 N N . ASP A 1 122 ? -12.922 -9.922 -9.641 1 97.75 122 ASP A N 1
ATOM 1017 C CA . ASP A 1 122 ? -13.273 -9.109 -10.805 1 97.75 122 ASP A CA 1
ATOM 1018 C C . ASP A 1 122 ? -13.086 -7.621 -10.508 1 97.75 122 ASP A C 1
ATOM 1020 O O . ASP A 1 122 ? -12.758 -6.84 -11.406 1 97.75 122 ASP A O 1
ATOM 1024 N N . ALA A 1 123 ? -13.289 -7.27 -9.273 1 95.81 123 ALA A N 1
ATOM 1025 C CA . ALA A 1 123 ? -13.172 -5.867 -8.883 1 95.81 123 ALA A CA 1
ATOM 1026 C C . ALA A 1 123 ? -11.727 -5.387 -9 1 95.81 123 ALA A C 1
ATOM 1028 O O . ALA A 1 123 ? -11.469 -4.184 -9.016 1 95.81 123 ALA A O 1
ATOM 1029 N N . ASN A 1 124 ? -10.773 -6.316 -8.992 1 96.38 124 ASN A N 1
ATOM 1030 C CA . ASN A 1 124 ? -9.359 -5.988 -9.125 1 96.38 124 ASN A CA 1
ATOM 1031 C C . ASN A 1 124 ? -8.984 -5.711 -10.57 1 96.38 124 ASN A C 1
ATOM 1033 O O . ASN A 1 124 ? -8.406 -6.57 -11.242 1 96.38 124 ASN A O 1
ATOM 1037 N N . VAL A 1 125 ? -9.148 -4.5 -11.039 1 95.44 125 VAL A N 1
ATOM 1038 C CA . VAL A 1 125 ? -9.047 -4.117 -12.445 1 95.44 125 VAL A CA 1
ATOM 1039 C C . VAL A 1 125 ? -7.617 -4.332 -12.938 1 95.44 125 VAL A C 1
ATOM 1041 O O . VAL A 1 125 ? -7.402 -4.906 -14.008 1 95.44 125 VAL A O 1
ATOM 1044 N N . PRO A 1 126 ? -6.613 -3.951 -12.125 1 95 126 PRO A N 1
ATOM 1045 C CA . PRO A 1 126 ? -5.254 -4.215 -12.594 1 95 126 PRO A CA 1
ATOM 1046 C C . PRO A 1 126 ? -4.992 -5.695 -12.844 1 95 126 PRO A C 1
ATOM 1048 O O . PRO A 1 126 ? -4.375 -6.059 -13.852 1 95 126 PRO A O 1
ATOM 1051 N N . ALA A 1 127 ? -5.441 -6.527 -11.977 1 96.81 127 ALA A N 1
ATOM 1052 C CA . ALA A 1 127 ? -5.266 -7.965 -12.172 1 96.81 127 ALA A CA 1
ATOM 1053 C C . ALA A 1 127 ? -6.008 -8.445 -13.414 1 96.81 127 ALA A C 1
ATOM 1055 O O . ALA A 1 127 ? -5.477 -9.25 -14.188 1 96.81 127 ALA A O 1
ATOM 1056 N N . ARG A 1 128 ? -7.219 -7.977 -13.547 1 97.44 128 ARG A N 1
ATOM 1057 C CA . ARG A 1 128 ? -8.016 -8.352 -14.703 1 97.44 128 ARG A CA 1
ATOM 1058 C C . ARG A 1 128 ? -7.266 -8.07 -16 1 97.44 128 ARG A C 1
ATOM 1060 O O . ARG A 1 128 ? -7.16 -8.945 -16.859 1 97.44 128 ARG A O 1
ATOM 1067 N N . ARG A 1 129 ? -6.73 -6.895 -16.125 1 97.56 129 ARG A N 1
ATOM 1068 C CA . ARG A 1 129 ? -6 -6.5 -17.312 1 97.56 129 ARG A CA 1
ATOM 1069 C C . ARG A 1 129 ? -4.734 -7.332 -17.484 1 97.56 129 ARG A C 1
ATOM 1071 O O . ARG A 1 129 ? -4.414 -7.766 -18.594 1 97.56 129 ARG A O 1
ATOM 1078 N N . PHE A 1 130 ? -4.062 -7.539 -16.438 1 97.88 130 PHE A N 1
ATOM 1079 C CA . PHE A 1 130 ? -2.812 -8.289 -16.453 1 97.88 130 PHE A CA 1
ATOM 1080 C C . PHE A 1 130 ? -3.037 -9.703 -16.969 1 97.88 130 PHE A C 1
ATOM 1082 O O . PHE A 1 130 ? -2.383 -10.141 -17.922 1 97.88 130 PHE A O 1
ATOM 1089 N N . TRP A 1 131 ? -3.961 -10.383 -16.359 1 98.06 131 TRP A N 1
ATOM 1090 C CA . TRP A 1 131 ? -4.168 -11.789 -16.688 1 98.06 131 TRP A CA 1
ATOM 1091 C C . TRP A 1 131 ? -4.77 -11.945 -18.078 1 98.06 131 TRP A C 1
ATOM 1093 O O . TRP A 1 131 ? -4.414 -12.867 -18.812 1 98.06 131 TRP A O 1
ATOM 1103 N N . ALA A 1 132 ? -5.695 -11.062 -18.406 1 97.94 132 ALA A N 1
ATOM 1104 C CA . ALA A 1 132 ? -6.289 -11.086 -19.734 1 97.94 132 ALA A CA 1
ATOM 1105 C C . ALA A 1 132 ? -5.219 -10.938 -20.812 1 97.94 132 ALA A C 1
ATOM 1107 O O . ALA A 1 132 ? -5.355 -11.484 -21.906 1 97.94 132 ALA A O 1
ATOM 1108 N N . GLY A 1 133 ? -4.203 -10.227 -20.516 1 97.56 133 GLY A N 1
ATOM 1109 C CA . GLY A 1 133 ? -3.115 -10.031 -21.453 1 97.56 133 GLY A CA 1
ATOM 1110 C C . GLY A 1 133 ? -2.121 -11.18 -21.469 1 97.56 133 GLY A C 1
ATOM 1111 O O . GLY A 1 133 ? -1.587 -11.531 -22.516 1 97.56 133 GLY A O 1
ATOM 1112 N N . LEU A 1 134 ? -1.863 -11.82 -20.406 1 97.44 134 LEU A N 1
ATOM 1113 C CA . LEU A 1 134 ? -0.761 -12.766 -20.25 1 97.44 134 LEU A CA 1
ATOM 1114 C C . LEU A 1 134 ? -1.199 -14.18 -20.625 1 97.44 134 LEU A C 1
ATOM 1116 O O . LEU A 1 134 ? -0.469 -14.906 -21.297 1 97.44 134 LEU A O 1
ATOM 1120 N N . ILE A 1 135 ? -2.357 -14.602 -20.203 1 97.62 135 ILE A N 1
ATOM 1121 C CA . ILE A 1 135 ? -2.77 -16 -20.25 1 97.62 135 ILE A CA 1
ATOM 1122 C C . ILE A 1 135 ? -2.855 -16.453 -21.703 1 97.62 135 ILE A C 1
ATOM 1124 O O . ILE A 1 135 ? -2.361 -17.531 -22.047 1 97.62 135 ILE A O 1
ATOM 1128 N N . PRO A 1 136 ? -3.479 -15.641 -22.594 1 96.94 136 PRO A N 1
ATOM 1129 C CA . PRO A 1 136 ? -3.502 -16.078 -24 1 96.94 136 PRO A CA 1
ATOM 1130 C C . PRO A 1 136 ? -2.104 -16.312 -24.562 1 96.94 136 PRO A C 1
ATOM 1132 O O . PRO A 1 136 ? -1.898 -17.25 -25.328 1 96.94 136 PRO A O 1
ATOM 1135 N N . VAL A 1 137 ? -1.172 -15.547 -24.203 1 95.44 137 VAL A N 1
ATOM 1136 C CA . VAL A 1 137 ? 0.199 -15.648 -24.688 1 95.44 137 VAL A CA 1
ATOM 1137 C C . VAL A 1 137 ? 0.857 -16.906 -24.109 1 95.44 137 VAL A C 1
ATOM 1139 O O . VAL A 1 137 ? 1.438 -17.703 -24.859 1 95.44 137 VAL A O 1
ATOM 1142 N N . LEU A 1 138 ? 0.699 -17.172 -22.875 1 94.81 138 LEU A N 1
ATOM 1143 C CA . LEU A 1 138 ? 1.365 -18.266 -22.188 1 94.81 138 LEU A CA 1
ATOM 1144 C C . LEU A 1 138 ? 0.771 -19.609 -22.609 1 94.81 138 LEU A C 1
ATOM 1146 O O . LEU A 1 138 ? 1.475 -20.625 -22.656 1 94.81 138 LEU A O 1
ATOM 1150 N N . SER A 1 139 ? -0.486 -19.594 -22.906 1 95.5 139 SER A N 1
ATOM 1151 C CA . SER A 1 139 ? -1.183 -20.844 -23.203 1 95.5 139 SER A CA 1
ATOM 1152 C C . SER A 1 139 ? -1.215 -21.125 -24.703 1 95.5 139 SER A C 1
ATOM 1154 O O . SER A 1 139 ? -1.704 -22.156 -25.141 1 95.5 139 SER A O 1
ATOM 1156 N N . GLY A 1 140 ? -0.758 -20.125 -25.516 1 94.38 140 GLY A N 1
ATOM 1157 C CA . GLY A 1 140 ? -0.924 -20.266 -26.953 1 94.38 140 GLY A CA 1
ATOM 1158 C C . GLY A 1 140 ? -2.377 -20.25 -27.391 1 94.38 140 GLY A C 1
ATOM 1159 O O . GLY A 1 140 ? -2.748 -20.922 -28.359 1 94.38 140 GLY A O 1
ATOM 1160 N N . GLY A 1 141 ? -3.148 -19.641 -26.531 1 95.38 141 GLY A N 1
ATOM 1161 C CA . GLY A 1 141 ? -4.566 -19.531 -26.828 1 95.38 141 GLY A CA 1
ATOM 1162 C C . GLY A 1 141 ? -5.383 -20.688 -26.281 1 95.38 141 GLY A C 1
ATOM 1163 O O . GLY A 1 141 ? -6.609 -20.688 -26.391 1 95.38 141 GLY A O 1
ATOM 1164 N N . GLU A 1 142 ? -4.703 -21.641 -25.75 1 96.81 142 GLU A N 1
ATOM 1165 C CA . GLU A 1 142 ? -5.395 -22.812 -25.219 1 96.81 142 GLU A CA 1
ATOM 1166 C C . GLU A 1 142 ? -5.668 -22.688 -23.734 1 96.81 142 GLU A C 1
ATOM 1168 O O . GLU A 1 142 ? -4.914 -23.203 -22.906 1 96.81 142 GLU A O 1
ATOM 1173 N N . PHE A 1 143 ? -6.758 -22.109 -23.406 1 97.81 143 PHE A N 1
ATOM 1174 C CA . PHE A 1 143 ? -7.223 -21.938 -22.031 1 97.81 143 PHE A CA 1
ATOM 1175 C C . PHE A 1 143 ? -8.742 -21.844 -21.984 1 97.81 143 PHE A C 1
ATOM 1177 O O . PHE A 1 143 ? -9.391 -21.641 -23.016 1 97.81 143 PHE A O 1
ATOM 1184 N N . THR A 1 144 ? -9.32 -22 -20.859 1 97.69 144 THR A N 1
ATOM 1185 C CA . THR A 1 144 ? -10.75 -21.766 -20.656 1 97.69 144 THR A CA 1
ATOM 1186 C C . THR A 1 144 ? -10.969 -20.672 -19.625 1 97.69 144 THR A C 1
ATOM 1188 O O . THR A 1 144 ? -10.094 -20.406 -18.781 1 97.69 144 THR A O 1
ATOM 1191 N N . LEU A 1 145 ? -12.055 -20 -19.797 1 97.5 145 LEU A N 1
ATOM 1192 C CA . LEU A 1 145 ? -12.469 -18.953 -18.875 1 97.5 145 LEU A CA 1
ATOM 1193 C C . LEU A 1 145 ? -13.766 -19.328 -18.172 1 97.5 145 LEU A C 1
ATOM 1195 O O . LEU A 1 145 ? -14.711 -19.797 -18.797 1 97.5 145 LEU A O 1
ATOM 1199 N N . GLN A 1 146 ? -13.719 -19.188 -16.875 1 97.25 146 GLN A N 1
ATOM 1200 C CA . GLN A 1 146 ? -14.922 -19.453 -16.094 1 97.25 146 GLN A CA 1
ATOM 1201 C C . GLN A 1 146 ? -15.133 -18.375 -15.039 1 97.25 146 GLN A C 1
ATOM 1203 O O . GLN A 1 146 ? -14.172 -17.781 -14.539 1 97.25 146 GLN A O 1
ATOM 1208 N N . GLN A 1 147 ? -16.359 -18.078 -14.781 1 97.31 147 GLN A N 1
ATOM 1209 C CA . GLN A 1 147 ? -16.719 -17.172 -13.703 1 97.31 147 GLN A CA 1
ATOM 1210 C C . GLN A 1 147 ? -17.312 -17.922 -12.516 1 97.31 147 GLN A C 1
ATOM 1212 O O . GLN A 1 147 ? -18.125 -18.828 -12.688 1 97.31 147 GLN A O 1
ATOM 1217 N N . ARG A 1 148 ? -16.828 -17.578 -11.352 1 96.62 148 ARG A N 1
ATOM 1218 C CA . ARG A 1 148 ? -17.359 -18.156 -10.125 1 96.62 148 ARG A CA 1
ATOM 1219 C C . ARG A 1 148 ? -17.25 -17.172 -8.961 1 96.62 148 ARG A C 1
ATOM 1221 O O . ARG A 1 148 ? -16.547 -16.172 -9.055 1 96.62 148 ARG A O 1
ATOM 1228 N N . LEU A 1 149 ? -18.016 -17.516 -7.906 1 96.69 149 LEU A N 1
ATOM 1229 C CA . LEU A 1 149 ? -17.875 -16.766 -6.664 1 96.69 149 LEU A CA 1
ATOM 1230 C C . LEU A 1 149 ? -16.859 -17.438 -5.742 1 96.69 149 LEU A C 1
ATOM 1232 O O . LEU A 1 149 ? -16.891 -18.656 -5.574 1 96.69 149 LEU A O 1
ATOM 1236 N N . VAL A 1 150 ? -15.953 -16.672 -5.312 1 94.81 150 VAL A N 1
ATOM 1237 C CA . VAL A 1 150 ? -15.055 -17.125 -4.258 1 94.81 150 VAL A CA 1
ATOM 1238 C C . VAL A 1 150 ? -15.258 -16.266 -3.008 1 94.81 150 VAL A C 1
ATOM 1240 O O . VAL A 1 150 ? -15.039 -15.055 -3.037 1 94.81 150 VAL A O 1
ATOM 1243 N N . ASP A 1 151 ? -15.625 -16.891 -1.877 1 90.62 151 ASP A N 1
ATOM 1244 C CA . ASP A 1 151 ? -15.906 -16.188 -0.628 1 90.62 151 ASP A CA 1
ATOM 1245 C C . ASP A 1 151 ? -16.859 -15.023 -0.859 1 90.62 151 ASP A C 1
ATOM 1247 O O . ASP A 1 151 ? -16.672 -13.945 -0.3 1 90.62 151 ASP A O 1
ATOM 1251 N N . GLY A 1 152 ? -17.719 -15.148 -1.802 1 94.56 152 GLY A N 1
ATOM 1252 C CA . GLY A 1 152 ? -18.781 -14.172 -2.059 1 94.56 152 GLY A CA 1
ATOM 1253 C C . GLY A 1 152 ? -18.391 -13.133 -3.092 1 94.56 152 GLY A C 1
ATOM 1254 O O . GLY A 1 152 ? -19.188 -12.273 -3.453 1 94.56 152 GLY A O 1
ATOM 1255 N N . TYR A 1 153 ? -17.203 -13.25 -3.633 1 96.12 153 TYR A N 1
ATOM 1256 C CA . TYR A 1 153 ? -16.75 -12.258 -4.602 1 96.12 153 TYR A CA 1
ATOM 1257 C C . TYR A 1 153 ? -16.688 -12.852 -6.004 1 96.12 153 TYR A C 1
ATOM 1259 O O . TYR A 1 153 ? -16.172 -13.953 -6.203 1 96.12 153 TYR A O 1
ATOM 1267 N N . PRO A 1 154 ? -17.281 -12.125 -6.91 1 97.75 154 PRO A N 1
ATOM 1268 C CA . PRO A 1 154 ? -17.172 -12.594 -8.297 1 97.75 154 PRO A CA 1
ATOM 1269 C C . PRO A 1 154 ? -15.719 -12.688 -8.766 1 97.75 154 PRO A C 1
ATOM 1271 O O . PRO A 1 154 ? -14.945 -11.742 -8.578 1 97.75 154 PRO A O 1
ATOM 1274 N N . CYS A 1 155 ? -15.406 -13.836 -9.352 1 98.31 155 CYS A N 1
ATOM 1275 C CA . CYS A 1 155 ? -14.039 -14.086 -9.789 1 98.31 155 CYS A CA 1
ATOM 1276 C C . CYS A 1 155 ? -14.023 -14.633 -11.211 1 98.31 155 CYS A C 1
ATOM 1278 O O . CYS A 1 155 ? -14.969 -15.297 -11.641 1 98.31 155 CYS A O 1
ATOM 1280 N N . THR A 1 156 ? -13.023 -14.312 -11.867 1 98.62 156 THR A N 1
ATOM 1281 C CA . THR A 1 156 ? -12.727 -14.891 -13.18 1 98.62 156 THR A CA 1
ATOM 1282 C C . THR A 1 156 ? -11.57 -15.875 -13.086 1 98.62 156 THR A C 1
ATOM 1284 O O . THR A 1 156 ? -10.5 -15.539 -12.57 1 98.62 156 THR A O 1
ATOM 1287 N N . PHE A 1 157 ? -11.828 -17.094 -13.602 1 98.5 157 PHE A N 1
ATOM 1288 C CA . PHE A 1 157 ? -10.836 -18.156 -13.578 1 98.5 157 PHE A CA 1
ATOM 1289 C C . PHE A 1 157 ? -10.281 -18.406 -14.977 1 98.5 157 PHE A C 1
ATOM 1291 O O . PHE A 1 157 ? -11.039 -18.516 -15.945 1 98.5 157 PHE A O 1
ATOM 1298 N N . TYR A 1 158 ? -9 -18.484 -15.062 1 98.44 158 TYR A N 1
ATOM 1299 C CA . TYR A 1 158 ? -8.305 -19.031 -16.219 1 98.44 158 TYR A CA 1
ATOM 1300 C C . TYR A 1 158 ? -7.797 -20.438 -15.938 1 98.44 158 TYR A C 1
ATOM 1302 O O . TYR A 1 158 ? -7.129 -20.672 -14.93 1 98.44 158 TYR A O 1
ATOM 1310 N N . CYS A 1 159 ? -8.117 -21.375 -16.781 1 98.19 159 CYS A N 1
ATOM 1311 C CA . CYS A 1 159 ? -7.586 -22.719 -16.703 1 98.19 159 CYS A CA 1
ATOM 1312 C C . CYS A 1 159 ? -6.746 -23.062 -17.922 1 98.19 159 CYS A C 1
ATOM 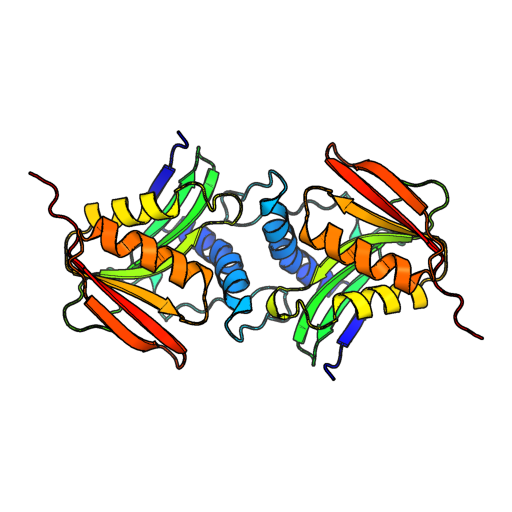1314 O O . CYS A 1 159 ? -7.191 -22.859 -19.062 1 98.19 159 CYS A O 1
ATOM 1316 N N . LEU A 1 160 ? -5.57 -23.453 -17.641 1 97.75 160 LEU A N 1
ATOM 1317 C CA . LEU A 1 160 ? -4.652 -23.766 -18.734 1 97.75 160 LEU A CA 1
ATOM 1318 C C . LEU A 1 160 ? -3.684 -24.875 -18.344 1 97.75 160 LEU A C 1
ATOM 1320 O O . LEU A 1 160 ? -3.539 -25.188 -17.156 1 97.75 160 LEU A O 1
ATOM 1324 N N . ARG A 1 161 ? -3.066 -25.438 -19.344 1 96.31 161 ARG A N 1
ATOM 1325 C CA . ARG A 1 161 ? -1.992 -26.391 -19.109 1 96.31 161 ARG A CA 1
ATOM 1326 C C . ARG A 1 161 ? -0.626 -25.734 -19.297 1 96.31 161 ARG A C 1
ATOM 1328 O O . ARG A 1 161 ? -0.431 -24.969 -20.234 1 96.31 161 ARG A O 1
ATOM 1335 N N . SER A 1 162 ? 0.285 -26.016 -18.344 1 94.88 162 SER A N 1
ATOM 1336 C CA . SER A 1 162 ? 1.634 -25.484 -18.484 1 94.88 162 SER A CA 1
ATOM 1337 C C . SER A 1 162 ? 2.246 -25.891 -19.828 1 94.88 162 SER A C 1
ATOM 1339 O O . SER A 1 162 ? 1.987 -26.984 -20.328 1 94.88 162 SER A O 1
ATOM 1341 N N . PRO A 1 163 ? 2.955 -24.938 -20.422 1 84.44 163 PRO A N 1
ATOM 1342 C CA . PRO A 1 163 ? 3.533 -25.266 -21.734 1 84.44 163 PRO A CA 1
ATOM 1343 C C . PRO A 1 163 ? 4.508 -26.438 -21.672 1 84.44 163 PRO A C 1
ATOM 1345 O O . PRO A 1 163 ? 5.176 -26.641 -20.641 1 84.44 163 PRO A O 1
ATOM 1348 N N . SER A 1 164 ? 4.363 -27.422 -22.547 1 69.62 164 SER A N 1
ATOM 1349 C CA . SER A 1 164 ? 5.242 -28.578 -22.656 1 69.62 164 SER A CA 1
ATOM 1350 C C . SER A 1 164 ? 6.691 -28.156 -22.875 1 69.62 164 SER A C 1
ATOM 1352 O O . SER A 1 164 ? 6.965 -27.234 -23.641 1 69.62 164 SER A O 1
ATOM 1354 N N . SER A 1 165 ? 7.547 -28.141 -21.672 1 56.22 165 SER A N 1
ATOM 1355 C CA . SER A 1 165 ? 8.969 -27.938 -21.938 1 56.22 165 SER A CA 1
ATOM 1356 C C . SER A 1 165 ? 9.391 -28.578 -23.25 1 56.22 165 SER A C 1
ATOM 1358 O O . SER A 1 165 ? 9.008 -29.719 -23.531 1 56.22 165 SER A O 1
ATOM 1360 N N . ALA A 1 166 ? 9.422 -27.969 -24.469 1 44.94 166 ALA A N 1
ATOM 1361 C CA . ALA A 1 166 ? 10.078 -28.641 -25.578 1 44.94 166 ALA A CA 1
ATOM 1362 C C . ALA A 1 166 ? 11.242 -29.484 -25.094 1 44.94 166 ALA A C 1
ATOM 1364 O O . ALA A 1 166 ? 12.188 -28.984 -24.484 1 44.94 166 ALA A O 1
ATOM 1365 N N . VAL A 1 167 ? 10.984 -30.797 -24.766 1 36.56 167 VAL A N 1
ATOM 1366 C CA . VAL A 1 167 ? 12.141 -31.672 -24.797 1 36.56 167 VAL A CA 1
ATOM 1367 C C . VAL A 1 167 ? 12.891 -31.516 -26.109 1 36.56 167 VAL A C 1
ATOM 1369 O O . VAL A 1 167 ? 12.266 -31.359 -27.172 1 36.56 167 VAL A O 1
ATOM 1372 N N . MET B 1 1 ? -23.375 11.273 5.32 1 75.94 1 MET B N 1
ATOM 1373 C CA . MET B 1 1 ? -21.984 11.672 5.121 1 75.94 1 MET B CA 1
ATOM 1374 C C . MET B 1 1 ? -21.062 10.93 6.078 1 75.94 1 MET B C 1
ATOM 1376 O O . MET B 1 1 ? -21.453 10.594 7.195 1 75.94 1 MET B O 1
ATOM 1380 N N . ALA B 1 2 ? -19.875 10.383 5.613 1 88.44 2 ALA B N 1
ATOM 1381 C CA . ALA B 1 2 ? -18.984 9.617 6.488 1 88.44 2 ALA B CA 1
ATOM 1382 C C . ALA B 1 2 ? -18.547 10.453 7.688 1 88.44 2 ALA B C 1
ATOM 1384 O O . ALA B 1 2 ? -18.375 11.664 7.582 1 88.44 2 ALA B O 1
ATOM 1385 N N . ASP B 1 3 ? -18.609 9.891 8.867 1 96.62 3 ASP B N 1
ATOM 1386 C CA . ASP B 1 3 ? -18.094 10.539 10.07 1 96.62 3 ASP B CA 1
ATOM 1387 C C . ASP B 1 3 ? -16.562 10.461 10.125 1 96.62 3 ASP B C 1
ATOM 1389 O O . ASP B 1 3 ? -16 9.391 10.336 1 96.62 3 ASP B O 1
ATOM 1393 N N . ILE B 1 4 ? -15.891 11.531 9.906 1 98.12 4 ILE B N 1
ATOM 1394 C CA . ILE B 1 4 ? -14.43 11.602 9.906 1 98.12 4 ILE B CA 1
ATOM 1395 C C . ILE B 1 4 ? -13.945 12.234 11.211 1 98.12 4 ILE B C 1
ATOM 1397 O O . ILE B 1 4 ? -14.43 13.289 11.617 1 98.12 4 ILE B O 1
ATOM 1401 N N . GLU B 1 5 ? -13.031 11.555 11.875 1 97.94 5 GLU B N 1
ATOM 1402 C CA . GLU B 1 5 ? -12.492 12.047 13.141 1 97.94 5 GLU B CA 1
ATOM 1403 C C . GLU B 1 5 ? -10.977 12.188 13.07 1 97.94 5 GLU B C 1
ATOM 1405 O O . GLU B 1 5 ? -10.289 11.359 12.461 1 97.94 5 GLU B O 1
ATOM 1410 N N . LEU B 1 6 ? -10.492 13.203 13.57 1 98.12 6 LEU B N 1
ATOM 1411 C CA . LEU B 1 6 ? -9.07 13.477 13.789 1 98.12 6 LEU B CA 1
ATOM 1412 C C . LEU B 1 6 ? -8.742 13.469 15.281 1 98.12 6 LEU B C 1
ATOM 1414 O O . LEU B 1 6 ? -9.164 14.359 16.016 1 98.12 6 LEU B O 1
ATOM 1418 N N . LEU B 1 7 ? -8 12.461 15.703 1 97.75 7 LEU B N 1
ATOM 1419 C CA . LEU B 1 7 ? -7.781 12.25 17.125 1 97.75 7 LEU B CA 1
ATOM 1420 C C . LEU B 1 7 ? -6.293 12.32 17.469 1 97.75 7 LEU B C 1
ATOM 1422 O O . LEU B 1 7 ? -5.48 11.625 16.844 1 97.75 7 LEU B O 1
ATOM 1426 N N . ALA B 1 8 ? -5.961 13.133 18.453 1 97.38 8 ALA B N 1
ATOM 1427 C CA . ALA B 1 8 ? -4.574 13.141 18.922 1 97.38 8 ALA B CA 1
ATOM 1428 C C . ALA B 1 8 ? -4.133 11.75 19.375 1 97.38 8 ALA B C 1
ATOM 1430 O O . ALA B 1 8 ? -4.816 11.102 20.156 1 97.38 8 ALA B O 1
ATOM 1431 N N . ALA B 1 9 ? -3.018 11.297 18.859 1 96.62 9 ALA B N 1
ATOM 1432 C CA . ALA B 1 9 ? -2.535 9.961 19.203 1 96.62 9 ALA B CA 1
ATOM 1433 C C . ALA B 1 9 ? -1.988 9.93 20.625 1 96.62 9 ALA B C 1
ATOM 1435 O O . ALA B 1 9 ? -1.249 10.82 21.047 1 96.62 9 ALA B O 1
ATOM 1436 N N . GLN B 1 10 ? -2.398 8.938 21.312 1 93.62 10 GLN B N 1
ATOM 1437 C CA . GLN B 1 10 ? -1.806 8.688 22.609 1 93.62 10 GLN B CA 1
ATOM 1438 C C . GLN B 1 10 ? -0.452 7.996 22.484 1 93.62 10 GLN B C 1
ATOM 1440 O O . GLN B 1 10 ? -0.115 7.477 21.422 1 93.62 10 GLN B O 1
ATOM 1445 N N . ARG B 1 11 ? 0.273 8.008 23.578 1 90.19 11 ARG B N 1
ATOM 1446 C CA . ARG B 1 11 ? 1.628 7.469 23.547 1 90.19 11 ARG B CA 1
ATOM 1447 C C . ARG B 1 11 ? 1.625 6.004 23.125 1 90.19 11 ARG B C 1
ATOM 1449 O O . ARG B 1 11 ? 2.506 5.566 22.391 1 90.19 11 ARG B O 1
ATOM 1456 N N . ASP B 1 12 ? 0.718 5.297 23.594 1 91.38 12 ASP B N 1
ATOM 1457 C CA . ASP B 1 12 ? 0.672 3.867 23.297 1 91.38 12 ASP B CA 1
ATOM 1458 C C . ASP B 1 12 ? 0.171 3.605 21.875 1 91.38 12 ASP B C 1
ATOM 1460 O O . ASP B 1 12 ? 0.159 2.463 21.422 1 91.38 12 ASP B O 1
ATOM 1464 N N . GLU B 1 13 ? -0.24 4.691 21.188 1 94.94 13 GLU B N 1
ATOM 1465 C CA . GLU B 1 13 ? -0.731 4.543 19.812 1 94.94 13 GLU B CA 1
ATOM 1466 C C . GLU B 1 13 ? 0.346 4.918 18.797 1 94.94 13 GLU B C 1
ATOM 1468 O O . GLU B 1 13 ? 0.119 4.844 17.594 1 94.94 13 GLU B O 1
ATOM 1473 N N . LEU B 1 14 ? 1.496 5.289 19.328 1 93.81 14 LEU B N 1
ATOM 1474 C CA . LEU B 1 14 ? 2.594 5.605 18.422 1 93.81 14 LEU B CA 1
ATOM 1475 C C . LEU B 1 14 ? 3.031 4.371 17.641 1 93.81 14 LEU B C 1
ATOM 1477 O O . LEU B 1 14 ? 3.426 4.469 16.484 1 93.81 14 LEU B O 1
ATOM 1481 N N . ASP B 1 15 ? 2.932 3.236 18.297 1 94.31 15 ASP B N 1
ATOM 1482 C CA . ASP B 1 15 ? 3.217 1.99 17.594 1 94.31 15 ASP B CA 1
ATOM 1483 C C . ASP B 1 15 ? 2.238 1.775 16.438 1 94.31 15 ASP B C 1
ATOM 1485 O O . ASP B 1 15 ? 2.611 1.237 15.391 1 94.31 15 ASP B O 1
ATOM 1489 N N . THR B 1 16 ? 0.963 2.129 16.672 1 97 16 THR B N 1
ATOM 1490 C CA . THR B 1 16 ? -0.044 2.053 15.625 1 97 16 THR B CA 1
ATOM 1491 C C . THR B 1 16 ? 0.359 2.91 14.422 1 97 16 THR B C 1
ATOM 1493 O O . THR B 1 16 ? 0.3 2.455 13.281 1 97 16 THR B O 1
ATOM 1496 N N . ILE B 1 17 ? 0.847 4.074 14.656 1 96.75 17 ILE B N 1
ATOM 1497 C CA . ILE B 1 17 ? 1.271 4.984 13.602 1 96.75 17 ILE B CA 1
ATOM 1498 C C . ILE B 1 17 ? 2.479 4.402 12.867 1 96.75 17 ILE B C 1
ATOM 1500 O O . ILE B 1 17 ? 2.561 4.469 11.641 1 96.75 17 ILE B O 1
ATOM 1504 N N . GLU B 1 18 ? 3.367 3.84 13.617 1 95.31 18 GLU B N 1
ATOM 1505 C CA . GLU B 1 18 ? 4.539 3.23 12.992 1 95.31 18 GLU B CA 1
ATOM 1506 C C . GLU B 1 18 ? 4.137 2.072 12.078 1 95.31 18 GLU B C 1
ATOM 1508 O O . GLU B 1 18 ? 4.711 1.896 11 1 95.31 18 GLU B O 1
ATOM 1513 N N . ASN B 1 19 ? 3.189 1.3 12.531 1 97.19 19 ASN B N 1
ATOM 1514 C CA . ASN B 1 19 ? 2.668 0.245 11.664 1 97.19 19 ASN B CA 1
ATOM 1515 C C . ASN B 1 19 ? 2.004 0.821 10.422 1 97.19 19 ASN B C 1
ATOM 1517 O O . ASN B 1 19 ? 2.23 0.335 9.312 1 97.19 19 ASN B O 1
ATOM 1521 N N . LEU B 1 20 ? 1.259 1.87 10.555 1 98.06 20 LEU B N 1
ATOM 1522 C CA . LEU B 1 20 ? 0.625 2.529 9.422 1 98.06 20 LEU B CA 1
ATOM 1523 C C . LEU B 1 20 ? 1.672 3.111 8.477 1 98.06 20 LEU B C 1
ATOM 1525 O O . LEU B 1 20 ? 1.461 3.16 7.262 1 98.06 20 LEU B O 1
ATOM 1529 N N . MET B 1 21 ? 2.803 3.508 9.031 1 97.12 21 MET B N 1
ATOM 1530 C CA . MET B 1 21 ? 3.877 4.094 8.234 1 97.12 21 MET B CA 1
ATOM 1531 C C . MET B 1 21 ? 4.414 3.088 7.219 1 97.12 21 MET B C 1
ATOM 1533 O O . MET B 1 21 ? 4.957 3.475 6.184 1 97.12 21 MET B O 1
ATOM 1537 N N . GLN B 1 22 ? 4.281 1.829 7.523 1 98 22 GLN B N 1
ATOM 1538 C CA . GLN B 1 22 ? 4.684 0.817 6.551 1 98 22 GLN B CA 1
ATOM 1539 C C . GLN B 1 22 ? 3.93 0.991 5.238 1 98 22 GLN B C 1
ATOM 1541 O O . GLN B 1 22 ? 4.52 0.895 4.16 1 98 22 GLN B O 1
ATOM 1546 N N . PHE B 1 23 ? 2.65 1.262 5.305 1 98.25 23 PHE B N 1
ATOM 1547 C CA . PHE B 1 23 ? 1.837 1.444 4.105 1 98.25 23 PHE B CA 1
ATOM 1548 C C . PHE B 1 23 ? 2.146 2.779 3.441 1 98.25 23 PHE B C 1
ATOM 1550 O O . PHE B 1 23 ? 2.131 2.885 2.213 1 98.25 23 PHE B O 1
ATOM 1557 N N . TYR B 1 24 ? 2.471 3.789 4.293 1 96.88 24 TYR B N 1
ATOM 1558 C CA . TYR B 1 24 ? 2.914 5.086 3.793 1 96.88 24 TYR B CA 1
ATOM 1559 C C . TYR B 1 24 ? 4.176 4.941 2.947 1 96.88 24 TYR B C 1
ATOM 1561 O O . TYR B 1 24 ? 4.234 5.441 1.821 1 96.88 24 TYR B O 1
ATOM 1569 N N . LEU B 1 25 ? 5.109 4.23 3.447 1 96.81 25 LEU B N 1
ATOM 1570 C CA . LEU B 1 25 ? 6.367 4.008 2.744 1 96.81 25 LEU B CA 1
ATOM 1571 C C . LEU B 1 25 ? 6.152 3.148 1.502 1 96.81 25 LEU B C 1
ATOM 1573 O O . LEU B 1 25 ? 6.773 3.385 0.464 1 96.81 25 LEU B O 1
ATOM 1577 N N . TYR B 1 26 ? 5.281 2.221 1.61 1 97.62 26 TYR B N 1
ATOM 1578 C CA . TYR B 1 26 ? 4.945 1.38 0.467 1 97.62 26 TYR B CA 1
ATOM 1579 C C . TYR B 1 26 ? 4.387 2.217 -0.678 1 97.62 26 TYR B C 1
ATOM 1581 O O . TYR B 1 26 ? 4.801 2.059 -1.829 1 97.62 26 TYR B O 1
ATOM 1589 N N . ASP B 1 27 ? 3.479 3.117 -0.371 1 95.88 27 ASP B N 1
ATOM 1590 C CA . ASP B 1 27 ? 2.979 4.035 -1.391 1 95.88 27 ASP B CA 1
ATOM 1591 C C . ASP B 1 27 ? 4.113 4.855 -1.997 1 95.88 27 ASP B C 1
ATOM 1593 O O . ASP B 1 27 ? 4.211 4.98 -3.219 1 95.88 27 ASP B O 1
ATOM 1597 N N . PHE B 1 28 ? 5.062 5.32 -1.178 1 94.81 28 PHE B N 1
ATOM 1598 C CA . PHE B 1 28 ? 6.137 6.203 -1.611 1 94.81 28 PHE B CA 1
ATOM 1599 C C . PHE B 1 28 ? 7.172 5.438 -2.43 1 94.81 28 PHE B C 1
ATOM 1601 O O . PHE B 1 28 ? 7.914 6.035 -3.213 1 94.81 28 PHE B O 1
ATOM 1608 N N . SER B 1 29 ? 7.203 4.125 -2.215 1 94.94 29 SER B N 1
ATOM 1609 C CA . SER B 1 29 ? 8.18 3.311 -2.93 1 94.94 29 SER B CA 1
ATOM 1610 C C . SER B 1 29 ? 7.926 3.336 -4.434 1 94.94 29 SER B C 1
ATOM 1612 O O . SER B 1 29 ? 8.805 2.977 -5.223 1 94.94 29 SER B O 1
ATOM 1614 N N . GLU B 1 30 ? 6.773 3.762 -4.801 1 91.56 30 GLU B N 1
ATOM 1615 C CA . GLU B 1 30 ? 6.465 3.924 -6.219 1 91.56 30 GLU B CA 1
ATOM 1616 C C . GLU B 1 30 ? 7.289 5.051 -6.836 1 91.56 30 GLU B C 1
ATOM 1618 O O . GLU B 1 30 ? 7.586 5.02 -8.031 1 91.56 30 GLU B O 1
ATOM 1623 N N . TRP B 1 31 ? 7.746 6.023 -5.961 1 91.25 31 TRP B N 1
ATOM 1624 C CA . TRP B 1 31 ? 8.375 7.219 -6.512 1 91.25 31 TRP B CA 1
ATOM 1625 C C . TRP B 1 31 ? 9.773 7.41 -5.938 1 91.25 31 TRP B C 1
ATOM 1627 O O . TRP B 1 31 ? 10.578 8.164 -6.488 1 91.25 31 TRP B O 1
ATOM 1637 N N . LEU B 1 32 ? 10.078 6.836 -4.832 1 92.56 32 LEU B N 1
ATOM 1638 C CA . LEU B 1 32 ? 11.367 6.934 -4.16 1 92.56 32 LEU B CA 1
ATOM 1639 C C . LEU B 1 32 ? 12.07 5.582 -4.121 1 92.56 32 LEU B C 1
ATOM 1641 O O . LEU B 1 32 ? 11.414 4.539 -4.18 1 92.56 32 LEU B O 1
ATOM 1645 N N . PRO B 1 33 ? 13.344 5.617 -4.078 1 92.56 33 PRO B N 1
ATOM 1646 C CA . PRO B 1 33 ? 14.102 4.363 -4.078 1 92.56 33 PRO B CA 1
ATOM 1647 C C . PRO B 1 33 ? 14.125 3.691 -2.705 1 92.56 33 PRO B C 1
ATOM 1649 O O . PRO B 1 33 ? 15.203 3.441 -2.156 1 92.56 33 PRO B O 1
ATOM 1652 N N . LEU B 1 34 ? 13.016 3.422 -2.195 1 94.56 34 LEU B N 1
ATOM 1653 C CA . LEU B 1 34 ? 12.875 2.736 -0.916 1 94.56 34 LEU B CA 1
ATOM 1654 C C . LEU B 1 34 ? 12.945 1.224 -1.099 1 94.56 34 LEU B C 1
ATOM 1656 O O . LEU B 1 34 ? 12.383 0.684 -2.057 1 94.56 34 LEU B O 1
ATOM 1660 N N . LYS B 1 35 ? 13.68 0.626 -0.206 1 96.12 35 LYS B N 1
ATOM 1661 C CA . LYS B 1 35 ? 13.883 -0.815 -0.326 1 96.12 35 LYS B CA 1
ATOM 1662 C C . LYS B 1 35 ? 13.273 -1.555 0.863 1 96.12 35 LYS B C 1
ATOM 1664 O O . LYS B 1 35 ? 13.383 -1.103 2.004 1 96.12 35 LYS B O 1
ATOM 1669 N N . LEU B 1 36 ? 12.609 -2.635 0.561 1 97.62 36 LEU B N 1
ATOM 1670 C CA . LEU B 1 36 ? 12.211 -3.557 1.619 1 97.62 36 LEU B CA 1
ATOM 1671 C C . LEU B 1 36 ? 13.43 -4.211 2.26 1 97.62 36 LEU B C 1
ATOM 1673 O O . LEU B 1 36 ? 14.367 -4.605 1.56 1 97.62 36 LEU B O 1
ATOM 1677 N N . ALA B 1 37 ? 13.375 -4.266 3.566 1 97.56 37 ALA B N 1
ATOM 1678 C CA . ALA B 1 37 ? 14.383 -5.078 4.254 1 97.56 37 ALA B CA 1
ATOM 1679 C C . ALA B 1 37 ? 14.117 -6.566 4.043 1 97.56 37 ALA B C 1
ATOM 1681 O O . ALA B 1 37 ? 13.062 -6.953 3.537 1 97.56 37 ALA B O 1
ATOM 1682 N N . GLU B 1 38 ? 15.023 -7.328 4.512 1 96.81 38 GLU B N 1
ATOM 1683 C CA . GLU B 1 38 ? 14.945 -8.766 4.273 1 96.81 38 GLU B CA 1
ATOM 1684 C C . GLU B 1 38 ? 13.812 -9.398 5.074 1 96.81 38 GLU B C 1
ATOM 1686 O O . GLU B 1 38 ? 13.312 -10.469 4.719 1 96.81 38 GLU B O 1
ATOM 1691 N N . HIS B 1 39 ? 13.422 -8.742 6.098 1 96.94 39 HIS B N 1
ATOM 1692 C CA . HIS B 1 39 ? 12.344 -9.297 6.91 1 96.94 39 HIS B CA 1
ATOM 1693 C C . HIS B 1 39 ? 10.984 -8.906 6.348 1 96.94 39 HIS B C 1
ATOM 1695 O O . HIS B 1 39 ? 9.945 -9.242 6.93 1 96.94 39 HIS B O 1
ATOM 1701 N N . GLY B 1 40 ? 10.906 -8.109 5.293 1 98.19 40 GLY B N 1
ATOM 1702 C CA . GLY B 1 40 ? 9.664 -7.926 4.562 1 98.19 40 GLY B CA 1
ATOM 1703 C C . GLY B 1 40 ? 9.016 -6.574 4.824 1 98.19 40 GLY B C 1
ATOM 1704 O O . GLY B 1 40 ? 8.07 -6.191 4.133 1 98.19 40 GLY B O 1
ATOM 1705 N N . PHE B 1 41 ? 9.57 -5.836 5.816 1 98.12 41 PHE B N 1
ATOM 1706 C CA . PHE B 1 41 ? 9.102 -4.488 6.105 1 98.12 41 PHE B CA 1
ATOM 1707 C C . PHE B 1 41 ? 10.133 -3.449 5.684 1 98.12 41 PHE B C 1
ATOM 1709 O O . PHE B 1 41 ? 11.289 -3.789 5.422 1 98.12 41 PHE B O 1
ATOM 1716 N N . PHE B 1 42 ? 9.648 -2.223 5.535 1 97.69 42 PHE B N 1
ATOM 1717 C CA . PHE B 1 42 ? 10.562 -1.099 5.371 1 97.69 42 PHE B CA 1
ATOM 1718 C C . PHE B 1 42 ? 11.219 -0.738 6.699 1 97.69 42 PHE B C 1
ATOM 1720 O O . PHE B 1 42 ? 10.625 -0.929 7.766 1 97.69 42 PHE B O 1
ATOM 1727 N N . ARG B 1 43 ? 12.375 -0.253 6.559 1 92.75 43 ARG B N 1
ATOM 1728 C CA . ARG B 1 43 ? 12.992 0.321 7.746 1 92.75 43 ARG B CA 1
ATOM 1729 C C . ARG B 1 43 ? 12.445 1.717 8.031 1 92.75 43 ARG B C 1
ATOM 1731 O O . ARG B 1 43 ? 12.633 2.635 7.23 1 92.75 43 ARG B O 1
ATOM 1738 N N . VAL B 1 44 ? 11.641 1.662 9.07 1 85.25 44 VAL B N 1
ATOM 1739 C CA . VAL B 1 44 ? 11.102 2.955 9.477 1 85.25 44 VAL B CA 1
ATOM 1740 C C . VAL B 1 44 ? 12.125 3.701 10.336 1 85.25 44 VAL B C 1
ATOM 1742 O O . VAL B 1 44 ? 12.57 3.189 11.367 1 85.25 44 VAL B O 1
ATOM 1745 N N . GLN B 1 45 ? 12.656 4.68 9.812 1 76.44 45 GLN B N 1
ATOM 1746 C CA . GLN B 1 45 ? 13.609 5.477 10.578 1 76.44 45 GLN B CA 1
ATOM 1747 C C . GLN B 1 45 ? 13.078 6.887 10.82 1 76.44 45 GLN B C 1
ATOM 1749 O O . GLN B 1 45 ? 12.914 7.664 9.875 1 76.44 45 GLN B O 1
ATOM 1754 N N . PHE B 1 46 ? 12.594 7.039 12 1 70.81 46 PHE B N 1
ATOM 1755 C CA . PHE B 1 46 ? 12.273 8.414 12.367 1 70.81 46 PHE B CA 1
ATOM 1756 C C . PHE B 1 46 ? 13.516 9.156 12.812 1 70.81 46 PHE B C 1
ATOM 1758 O O . PHE B 1 46 ? 14.484 8.547 13.281 1 70.81 46 PHE B O 1
ATOM 1765 N N . LYS B 1 47 ? 13.414 10.438 12.352 1 67.5 47 LYS B N 1
ATOM 1766 C CA . LYS B 1 47 ? 14.484 11.242 12.922 1 67.5 47 LYS B CA 1
ATOM 1767 C C . LYS B 1 47 ? 14.578 11.047 14.43 1 67.5 47 LYS B C 1
ATOM 1769 O O . LYS B 1 47 ? 13.57 10.781 15.094 1 67.5 47 LYS B O 1
ATOM 1774 N N . ASP B 1 48 ? 15.695 11.039 14.922 1 67.12 48 ASP B N 1
ATOM 1775 C CA . ASP B 1 48 ? 15.938 10.891 16.344 1 67.12 48 ASP B CA 1
ATOM 1776 C C . ASP B 1 48 ? 14.977 11.758 17.156 1 67.12 48 ASP B C 1
ATOM 1778 O O . ASP B 1 48 ? 14.859 12.961 16.906 1 67.12 48 ASP B O 1
ATOM 1782 N N . ASP B 1 49 ? 14.188 11.133 18.016 1 84.56 49 ASP B N 1
ATOM 1783 C CA . ASP B 1 49 ? 13.328 11.766 19.016 1 84.56 49 ASP B CA 1
ATOM 1784 C C . ASP B 1 49 ? 12.148 12.477 18.344 1 84.56 49 ASP B C 1
ATOM 1786 O O . ASP B 1 49 ? 11.633 13.461 18.875 1 84.56 49 ASP B O 1
ATOM 1790 N N . TYR B 1 50 ? 11.734 12.094 17.125 1 89.12 50 TYR B N 1
ATOM 1791 C CA . TYR B 1 50 ? 10.656 12.758 16.391 1 89.12 50 TYR B CA 1
ATOM 1792 C C . TYR B 1 50 ? 9.398 12.836 17.234 1 89.12 50 TYR B C 1
ATOM 1794 O O . TYR B 1 50 ? 8.82 13.906 17.422 1 89.12 50 TYR B O 1
ATOM 1802 N N . TRP B 1 51 ? 9.125 11.773 17.906 1 89.06 51 TRP B N 1
ATOM 1803 C CA . TRP B 1 51 ? 7.883 11.688 18.656 1 89.06 51 TRP B CA 1
ATOM 1804 C C . TRP B 1 51 ? 8.008 12.406 20 1 89.06 51 TRP B C 1
ATOM 1806 O O . TRP B 1 51 ? 7.004 12.727 20.641 1 89.06 51 TRP B O 1
ATOM 1816 N N . ARG B 1 52 ? 9.188 12.633 20.328 1 87.88 52 ARG B N 1
ATOM 1817 C CA . ARG B 1 52 ? 9.406 13.227 21.641 1 87.88 52 ARG B CA 1
ATOM 1818 C C . ARG B 1 52 ? 9.453 14.75 21.562 1 87.88 52 ARG B C 1
ATOM 1820 O O . ARG B 1 52 ? 9.398 15.438 22.578 1 87.88 52 ARG B O 1
ATOM 1827 N N . LEU B 1 53 ? 9.602 15.227 20.375 1 91.25 53 LEU B N 1
ATOM 1828 C CA . LEU B 1 53 ? 9.633 16.672 20.203 1 91.25 53 LEU B CA 1
ATOM 1829 C C . LEU B 1 53 ? 8.273 17.281 20.5 1 91.25 53 LEU B C 1
ATOM 1831 O O . LEU B 1 53 ? 7.25 16.812 20 1 91.25 53 LEU B O 1
ATOM 1835 N N . PRO B 1 54 ? 8.266 18.312 21.281 1 91.62 54 PRO B N 1
ATOM 1836 C CA . PRO B 1 54 ? 6.996 18.891 21.719 1 91.62 54 PRO B CA 1
ATOM 1837 C C . PRO B 1 54 ? 6.156 19.422 20.562 1 91.62 54 PRO B C 1
ATOM 1839 O O . PRO B 1 54 ? 4.926 19.422 20.625 1 91.62 54 PRO B O 1
ATOM 1842 N N . ALA B 1 55 ? 6.809 19.875 19.531 1 94.06 55 ALA B N 1
ATOM 1843 C CA . ALA B 1 55 ? 6.09 20.453 18.406 1 94.06 55 ALA B CA 1
ATOM 1844 C C . ALA B 1 55 ? 5.477 19.375 17.516 1 94.06 55 ALA B C 1
ATOM 1846 O O . ALA B 1 55 ? 4.645 19.672 16.656 1 94.06 55 ALA B O 1
ATOM 1847 N N . THR B 1 56 ? 5.945 18.156 17.703 1 95.81 56 THR B N 1
ATOM 1848 C CA . THR B 1 56 ? 5.414 17.047 16.906 1 95.81 56 THR B CA 1
ATOM 1849 C C . THR B 1 56 ? 4.098 16.547 17.5 1 95.81 56 THR B C 1
ATOM 1851 O O . THR B 1 56 ? 4.055 16.062 18.625 1 95.81 56 THR B O 1
ATOM 1854 N N . ARG B 1 57 ? 3.049 16.703 16.781 1 97.06 57 ARG B N 1
ATOM 1855 C CA . ARG B 1 57 ? 1.705 16.297 17.188 1 97.06 57 ARG B CA 1
ATOM 1856 C C . ARG B 1 57 ? 1.112 15.281 16.234 1 97.06 57 ARG B C 1
ATOM 1858 O O . ARG B 1 57 ? 0.623 15.648 15.156 1 97.06 57 ARG B O 1
ATOM 1865 N N . PRO B 1 58 ? 1.131 14.031 16.609 1 97.31 58 PRO B N 1
ATOM 1866 C CA . PRO B 1 58 ? 0.549 12.984 15.773 1 97.31 58 PRO B CA 1
ATOM 1867 C C . PRO B 1 58 ? -0.953 12.82 15.992 1 97.31 58 PRO B C 1
ATOM 1869 O O . PRO B 1 58 ? -1.43 12.93 17.125 1 97.31 58 PRO B O 1
ATOM 1872 N N . PHE B 1 59 ? -1.673 12.609 14.938 1 98.44 59 PHE B N 1
ATOM 1873 C CA . PHE B 1 59 ? -3.111 12.367 14.969 1 98.44 59 PHE B CA 1
ATOM 1874 C C . PHE B 1 59 ? -3.463 11.094 14.211 1 98.44 59 PHE B C 1
ATOM 1876 O O . PHE B 1 59 ? -2.885 10.82 13.156 1 98.44 59 PHE B O 1
ATOM 1883 N N . LEU B 1 60 ? -4.363 10.352 14.75 1 98.75 60 LEU B N 1
ATOM 1884 C CA . LEU B 1 60 ? -4.992 9.25 14.023 1 98.75 60 LEU B CA 1
ATOM 1885 C C . LEU B 1 60 ? -6.266 9.719 13.328 1 98.75 60 LEU B C 1
ATOM 1887 O O . LEU B 1 60 ? -6.992 10.562 13.859 1 98.75 60 LEU B O 1
ATOM 1891 N N . ILE B 1 61 ? -6.5 9.242 12.211 1 98.75 61 ILE B N 1
ATOM 1892 C CA . ILE B 1 61 ? -7.688 9.531 11.414 1 98.75 61 ILE B CA 1
ATOM 1893 C C . ILE B 1 61 ? -8.625 8.328 11.422 1 98.75 61 ILE B C 1
ATOM 1895 O O . ILE B 1 61 ? -8.188 7.195 11.188 1 98.75 61 ILE B O 1
ATOM 1899 N N . ARG B 1 62 ? -9.875 8.562 11.711 1 98.5 62 ARG B N 1
ATOM 1900 C CA . ARG B 1 62 ? -10.891 7.512 11.672 1 98.5 62 ARG B CA 1
ATOM 1901 C C . ARG B 1 62 ? -12.062 7.922 1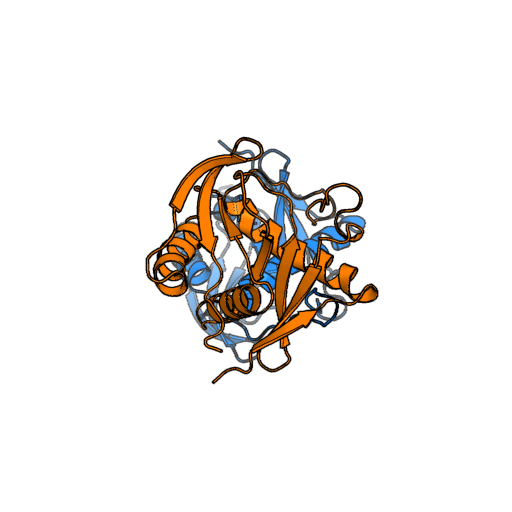0.789 1 98.5 62 ARG B C 1
ATOM 1903 O O . ARG B 1 62 ? -12.43 9.102 10.734 1 98.5 62 ARG B O 1
ATOM 1910 N N . VAL B 1 63 ? -12.586 7.027 10.086 1 98.25 63 VAL B N 1
ATOM 1911 C CA . VAL B 1 63 ? -13.789 7.203 9.289 1 98.25 63 VAL B CA 1
ATOM 1912 C C . VAL B 1 63 ? -14.844 6.176 9.703 1 98.25 63 VAL B C 1
ATOM 1914 O O . VAL B 1 63 ? -14.609 4.969 9.609 1 98.25 63 VAL B O 1
ATOM 1917 N N . ASP B 1 64 ? -15.953 6.66 10.203 1 97.62 64 ASP B N 1
ATOM 1918 C CA . ASP B 1 64 ? -17.016 5.797 10.703 1 97.62 64 ASP B CA 1
ATOM 1919 C C . ASP B 1 64 ? -16.484 4.805 11.734 1 97.62 64 ASP B C 1
ATOM 1921 O O . ASP B 1 64 ? -16.797 3.613 11.672 1 97.62 64 ASP B O 1
ATOM 1925 N N . GLY B 1 65 ? -15.57 5.309 12.477 1 97.06 65 GLY B N 1
ATOM 1926 C CA . GLY B 1 65 ? -15.039 4.527 13.578 1 97.06 65 GLY B CA 1
ATOM 1927 C C . GLY B 1 65 ? -13.875 3.639 13.172 1 97.06 65 GLY B C 1
ATOM 1928 O O . GLY B 1 65 ? -13.211 3.049 14.023 1 97.06 65 GLY B O 1
ATOM 1929 N N . GLU B 1 66 ? -13.625 3.529 11.898 1 97.56 66 GLU B N 1
ATOM 1930 C CA . GLU B 1 66 ? -12.555 2.674 11.391 1 97.56 66 GLU B CA 1
ATOM 1931 C C . GLU B 1 66 ? -11.25 3.451 11.234 1 97.56 66 GLU B C 1
ATOM 1933 O O . GLU B 1 66 ? -11.258 4.594 10.766 1 97.56 66 GLU B O 1
ATOM 1938 N N . LEU B 1 67 ? -10.141 2.797 11.672 1 98.5 67 LEU B N 1
ATOM 1939 C CA . LEU B 1 67 ? -8.828 3.393 11.453 1 98.5 67 LEU B CA 1
ATOM 1940 C C . LEU B 1 67 ? -8.578 3.623 9.969 1 98.5 67 LEU B C 1
ATOM 1942 O O . LEU B 1 67 ? -8.719 2.701 9.156 1 98.5 67 LEU B O 1
ATOM 1946 N N . ALA B 1 68 ? -8.195 4.863 9.57 1 98.38 68 ALA B N 1
ATOM 1947 C CA . ALA B 1 68 ? -8.148 5.219 8.156 1 98.38 68 ALA B CA 1
ATOM 1948 C C . ALA B 1 68 ? -6.809 5.855 7.797 1 98.38 68 ALA B C 1
ATOM 1950 O O . ALA B 1 68 ? -6.496 6.031 6.617 1 98.38 68 ALA B O 1
ATOM 1951 N N . GLY B 1 69 ? -6.035 6.215 8.766 1 98.69 69 GLY B N 1
ATOM 1952 C CA . GLY B 1 69 ? -4.758 6.844 8.469 1 98.69 69 GLY B CA 1
ATOM 1953 C C . GLY B 1 69 ? -4.199 7.637 9.633 1 98.69 69 GLY B C 1
ATOM 1954 O O . GLY B 1 69 ? -4.566 7.402 10.789 1 98.69 69 GLY B O 1
ATOM 1955 N N . PHE B 1 70 ? -3.189 8.516 9.312 1 98.69 70 PHE B N 1
ATOM 1956 C CA . PHE B 1 70 ? -2.58 9.375 10.32 1 98.69 70 PHE B CA 1
ATOM 1957 C C . PHE B 1 70 ? -2.02 10.641 9.68 1 98.69 70 PHE B C 1
ATOM 1959 O O . PHE B 1 70 ? -1.871 10.711 8.461 1 98.69 70 PHE B O 1
ATOM 1966 N N . VAL B 1 71 ? -1.802 11.594 10.516 1 98.62 71 VAL B N 1
ATOM 1967 C CA . VAL B 1 71 ? -1.133 12.828 10.109 1 98.62 71 VAL B CA 1
ATOM 1968 C C . VAL B 1 71 ? -0.32 13.391 11.273 1 98.62 71 VAL B C 1
ATOM 1970 O O . VAL B 1 71 ? -0.689 13.211 12.438 1 98.62 71 VAL B O 1
ATOM 1973 N N . THR B 1 72 ? 0.772 13.969 10.953 1 97.38 72 THR B N 1
ATOM 1974 C CA . THR B 1 72 ? 1.577 14.625 11.977 1 97.38 72 THR B CA 1
ATOM 1975 C C . THR B 1 72 ? 1.78 16.094 11.641 1 97.38 72 THR B C 1
ATOM 1977 O O . THR B 1 72 ? 1.998 16.453 10.477 1 97.38 72 THR B O 1
ATOM 1980 N N . VAL B 1 73 ? 1.574 16.922 12.57 1 98.12 73 VAL B N 1
ATOM 1981 C CA . VAL B 1 73 ? 1.935 18.328 12.492 1 98.12 73 VAL B CA 1
ATOM 1982 C C . VAL B 1 73 ? 3.219 18.578 13.281 1 98.12 73 VAL B C 1
ATOM 1984 O O . VAL B 1 73 ? 3.361 18.109 14.414 1 98.12 73 VAL B O 1
ATOM 1987 N N . ASP B 1 74 ? 4.133 19.203 12.672 1 97.06 74 ASP B N 1
ATOM 1988 C CA . ASP B 1 74 ? 5.375 19.531 13.375 1 97.06 74 ASP B CA 1
ATOM 1989 C C . ASP B 1 74 ? 5.887 20.906 12.984 1 97.06 74 ASP B C 1
ATOM 1991 O O . ASP B 1 74 ? 5.141 21.719 12.422 1 97.06 74 ASP B O 1
ATOM 1995 N N . ASP B 1 75 ? 7.125 21.219 13.445 1 96.19 75 ASP B N 1
ATOM 1996 C CA . ASP B 1 75 ? 7.688 22.531 13.125 1 96.19 75 ASP B CA 1
ATOM 1997 C C . ASP B 1 75 ? 9.023 22.391 12.406 1 96.19 75 ASP B C 1
ATOM 1999 O O . ASP B 1 75 ? 9.906 23.234 12.555 1 96.19 75 ASP B O 1
ATOM 2003 N N . HIS B 1 76 ? 9.211 21.25 11.664 1 93.56 76 HIS B N 1
ATOM 2004 C CA . HIS B 1 76 ? 10.352 21.125 10.766 1 93.56 76 HIS B CA 1
ATOM 2005 C C . HIS B 1 76 ? 10.164 21.969 9.508 1 93.56 76 HIS B C 1
ATOM 2007 O O . HIS B 1 76 ? 9.594 21.5 8.516 1 93.56 76 HIS B O 1
ATOM 2013 N N . ILE B 1 77 ? 10.75 23.141 9.547 1 93.94 77 ILE B N 1
ATOM 2014 C CA . ILE B 1 77 ? 10.414 24.141 8.531 1 93.94 77 ILE B CA 1
ATOM 2015 C C . ILE B 1 77 ? 11.555 24.25 7.523 1 93.94 77 ILE B C 1
ATOM 2017 O O . ILE B 1 77 ? 12.727 24.203 7.898 1 93.94 77 ILE B O 1
ATOM 2021 N N . HIS B 1 78 ? 11.18 24.422 6.285 1 94.5 78 HIS B N 1
ATOM 2022 C CA . HIS B 1 78 ? 12.094 24.656 5.172 1 94.5 78 HIS B CA 1
ATOM 2023 C C . HIS B 1 78 ? 11.93 26.062 4.609 1 94.5 78 HIS B C 1
ATOM 2025 O O . HIS B 1 78 ? 12.836 26.594 3.965 1 94.5 78 HIS B O 1
ATOM 2031 N N . ILE B 1 79 ? 10.766 26.594 4.805 1 94.62 79 ILE B N 1
ATOM 2032 C CA . ILE B 1 79 ? 10.453 27.922 4.305 1 94.62 79 ILE B CA 1
ATOM 2033 C C . ILE B 1 79 ? 10.445 28.922 5.465 1 94.62 79 ILE B C 1
ATOM 2035 O O . ILE B 1 79 ? 9.711 28.75 6.441 1 94.62 79 ILE B O 1
ATOM 2039 N N . GLU B 1 80 ? 11.195 29.969 5.266 1 92.81 80 GLU B N 1
ATOM 2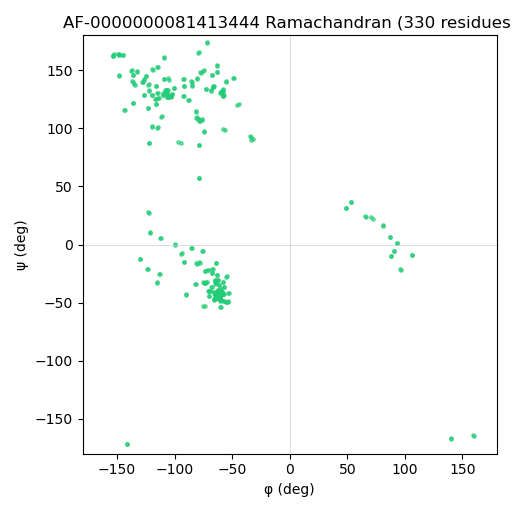040 C CA . GLU B 1 80 ? 11.32 30.969 6.316 1 92.81 80 GLU B CA 1
ATOM 2041 C C . GLU B 1 80 ? 9.961 31.547 6.688 1 92.81 80 GLU B C 1
ATOM 2043 O O . GLU B 1 80 ? 9.156 31.875 5.809 1 92.81 80 GLU B O 1
ATOM 2048 N N . GLY B 1 81 ? 9.727 31.594 8.016 1 94.44 81 GLY B N 1
ATOM 2049 C CA . GLY B 1 81 ? 8.516 32.219 8.508 1 94.44 81 GLY B CA 1
ATOM 2050 C C . GLY B 1 81 ? 7.395 31.234 8.773 1 94.44 81 GLY B C 1
ATOM 2051 O O . GLY B 1 81 ? 6.43 31.547 9.477 1 94.44 81 GLY B O 1
ATOM 2052 N N . ALA B 1 82 ? 7.441 30.109 8.203 1 96.44 82 ALA B N 1
ATOM 2053 C CA . ALA B 1 82 ? 6.426 29.094 8.477 1 96.44 82 ALA B CA 1
ATOM 2054 C C . ALA B 1 82 ? 6.473 28.656 9.938 1 96.44 82 ALA B C 1
ATOM 2056 O O . ALA B 1 82 ? 7.531 28.688 10.57 1 96.44 82 ALA B O 1
ATOM 2057 N N . GLU B 1 83 ? 5.363 28.312 10.461 1 97.69 83 GLU B N 1
ATOM 2058 C CA . GLU B 1 83 ? 5.238 27.938 11.867 1 97.69 83 GLU B CA 1
ATOM 2059 C C . GLU B 1 83 ? 4.828 26.469 12.008 1 97.69 83 GLU B C 1
ATOM 2061 O O . GLU B 1 83 ? 5.121 25.828 13.023 1 97.69 83 GLU B O 1
ATOM 2066 N N . HIS B 1 84 ? 4.066 26.016 11.094 1 98.06 84 HIS B N 1
ATOM 2067 C CA . HIS B 1 84 ? 3.543 24.656 11.117 1 98.06 84 HIS B CA 1
ATOM 2068 C C . HIS B 1 84 ? 3.887 23.906 9.836 1 98.06 84 HIS B C 1
ATOM 2070 O O . HIS B 1 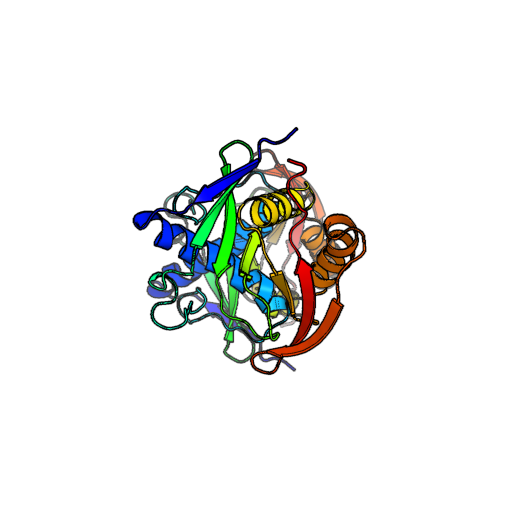84 ? 3.93 24.5 8.758 1 98.06 84 HIS B O 1
ATOM 2076 N N . ASN B 1 85 ? 4.133 22.641 9.945 1 98.06 85 ASN B N 1
ATOM 2077 C CA . ASN B 1 85 ? 4.438 21.734 8.844 1 98.06 85 ASN B CA 1
ATOM 2078 C C . ASN B 1 85 ? 3.65 20.422 8.953 1 98.06 85 ASN B C 1
ATOM 2080 O O . ASN B 1 85 ? 3.479 19.891 10.055 1 98.06 85 ASN B O 1
ATOM 2084 N N . ILE B 1 86 ? 3.143 19.969 7.848 1 97.38 86 ILE B N 1
ATOM 2085 C CA . ILE B 1 86 ? 2.678 18.594 7.816 1 97.38 86 ILE B CA 1
ATOM 2086 C C . ILE B 1 86 ? 3.869 17.656 7.645 1 97.38 86 ILE B C 1
ATOM 2088 O O . ILE B 1 86 ? 4.469 17.594 6.566 1 97.38 86 ILE B O 1
ATOM 2092 N N . GLY B 1 87 ? 4.219 16.953 8.648 1 95.44 87 GLY B N 1
ATOM 2093 C CA . GLY B 1 87 ? 5.352 16.047 8.586 1 95.44 87 GLY B CA 1
ATOM 2094 C C . GLY B 1 87 ? 5.055 14.773 7.805 1 95.44 87 GLY B C 1
ATOM 2095 O O . GLY B 1 87 ? 5.84 14.375 6.945 1 95.44 87 GLY B O 1
ATOM 2096 N N . TYR B 1 88 ? 4.031 14.109 8.141 1 95.69 88 TYR B N 1
ATOM 2097 C CA . TYR B 1 88 ? 3.523 12.914 7.473 1 95.69 88 TYR B CA 1
ATOM 2098 C C . TYR B 1 88 ? 2.008 12.977 7.324 1 95.69 88 TYR B C 1
ATOM 2100 O O . TYR B 1 88 ? 1.312 13.484 8.203 1 95.69 88 TYR B O 1
ATOM 2108 N N . PHE B 1 89 ? 1.551 12.555 6.242 1 98.19 89 PHE B N 1
ATOM 2109 C CA . PHE B 1 89 ? 0.119 12.516 5.973 1 98.19 89 PHE B CA 1
ATOM 2110 C C . PHE B 1 89 ? -0.243 11.273 5.16 1 98.19 89 PHE B C 1
ATOM 2112 O O . PHE B 1 89 ? 0.156 11.148 4 1 98.19 89 PHE B O 1
ATOM 2119 N N . PHE B 1 90 ? -1.021 10.406 5.762 1 98.44 90 PHE B N 1
ATOM 2120 C CA . PHE B 1 90 ? -1.339 9.125 5.152 1 98.44 90 PHE B CA 1
ATOM 2121 C C . PHE B 1 90 ? -2.822 8.805 5.293 1 98.44 90 PHE B C 1
ATOM 2123 O O . PHE B 1 90 ? -3.363 8.828 6.402 1 98.44 90 PHE B O 1
ATOM 2130 N N . ILE B 1 91 ? -3.482 8.617 4.219 1 98.25 91 ILE B N 1
ATOM 2131 C CA . ILE B 1 91 ? -4.84 8.078 4.152 1 98.25 91 ILE B CA 1
ATOM 2132 C C . ILE B 1 91 ? -4.82 6.719 3.461 1 98.25 91 ILE B C 1
ATOM 2134 O O . ILE B 1 91 ? -4.297 6.586 2.354 1 98.25 91 ILE B O 1
ATOM 2138 N N . SER B 1 92 ? -5.371 5.777 4.145 1 97.81 92 SER B N 1
ATOM 2139 C CA . SER B 1 92 ? -5.387 4.438 3.564 1 97.81 92 SER B CA 1
ATOM 2140 C C . SER B 1 92 ? -6.203 4.402 2.275 1 97.81 92 SER B C 1
ATOM 2142 O O . SER B 1 92 ? -7.129 5.195 2.102 1 97.81 92 SER B O 1
ATOM 2144 N N . ARG B 1 93 ? -5.895 3.49 1.415 1 95.62 93 ARG B N 1
ATOM 2145 C CA . ARG B 1 93 ? -6.438 3.416 0.064 1 95.62 93 ARG B CA 1
ATOM 2146 C C . ARG B 1 93 ? -7.957 3.268 0.094 1 95.62 93 ARG B C 1
ATOM 2148 O O . ARG B 1 93 ? -8.664 3.869 -0.719 1 95.62 93 ARG B O 1
ATOM 2155 N N . LYS B 1 94 ? -8.422 2.514 1.037 1 94.88 94 LYS B N 1
ATOM 2156 C CA . LYS B 1 94 ? -9.852 2.25 1.192 1 94.88 94 LYS B CA 1
ATOM 2157 C C . LYS B 1 94 ? -10.641 3.551 1.301 1 94.88 94 LYS B C 1
ATOM 2159 O O . LYS B 1 94 ? -11.797 3.621 0.865 1 94.88 94 LYS B O 1
ATOM 2164 N N . PHE B 1 95 ? -10.047 4.582 1.778 1 96.81 95 PHE B N 1
ATOM 2165 C CA . PHE B 1 95 ? -10.797 5.773 2.146 1 96.81 95 PHE B CA 1
ATOM 2166 C C . PHE B 1 95 ? -10.469 6.93 1.211 1 96.81 95 PHE B C 1
ATOM 2168 O O . PHE B 1 95 ? -10.93 8.055 1.416 1 96.81 95 PHE B O 1
ATOM 2175 N N . ARG B 1 96 ? -9.68 6.668 0.188 1 95.38 96 ARG B N 1
ATOM 2176 C CA . ARG B 1 96 ? -9.289 7.73 -0.73 1 95.38 96 ARG B CA 1
ATOM 2177 C C . ARG B 1 96 ? -10.422 8.062 -1.698 1 95.38 96 ARG B C 1
ATOM 2179 O O . ARG B 1 96 ? -11.25 7.207 -2.008 1 95.38 96 ARG B O 1
ATOM 2186 N N . GLY B 1 97 ? -10.461 9.305 -2.051 1 93.62 97 GLY B N 1
ATOM 2187 C CA . GLY B 1 97 ? -11.484 9.773 -2.971 1 93.62 97 GLY B CA 1
ATOM 2188 C C . GLY B 1 97 ? -12.82 10.047 -2.295 1 93.62 97 GLY B C 1
ATOM 2189 O O . GLY B 1 97 ? -13.844 10.156 -2.963 1 93.62 97 GLY B O 1
ATOM 2190 N N . GLN B 1 98 ? -12.758 10.156 -0.967 1 94.44 98 GLN B N 1
ATOM 2191 C CA . GLN B 1 98 ? -14.008 10.305 -0.226 1 94.44 98 GLN B CA 1
ATOM 2192 C C . GLN B 1 98 ? -14.016 11.594 0.588 1 94.44 98 GLN B C 1
ATOM 2194 O O . GLN B 1 98 ? -14.828 11.758 1.502 1 94.44 98 GLN B O 1
ATOM 2199 N N . GLY B 1 99 ? -13.047 12.438 0.337 1 96.25 99 GLY B N 1
ATOM 2200 C CA . GLY B 1 99 ? -13.023 13.742 0.986 1 96.25 99 GLY B CA 1
ATOM 2201 C C . GLY B 1 99 ? -12.328 13.727 2.334 1 96.25 99 GLY B C 1
ATOM 2202 O O . GLY B 1 99 ? -12.312 14.734 3.041 1 96.25 99 GLY B O 1
ATOM 2203 N N . VAL B 1 100 ? -11.727 12.648 2.727 1 98.06 100 VAL B N 1
ATOM 2204 C CA . VAL B 1 100 ? -11.117 12.492 4.043 1 98.06 100 VAL B CA 1
ATOM 2205 C C . VAL B 1 100 ? -9.93 13.438 4.172 1 98.06 100 VAL B C 1
ATOM 2207 O O . VAL B 1 100 ? -9.812 14.164 5.16 1 98.06 100 VAL B O 1
ATOM 2210 N N . ALA B 1 101 ? -9.086 13.461 3.193 1 97.94 101 ALA B N 1
ATOM 2211 C CA . ALA B 1 101 ? -7.883 14.289 3.242 1 97.94 101 ALA B CA 1
ATOM 2212 C C . ALA B 1 101 ? -8.234 15.766 3.354 1 97.94 101 ALA B C 1
ATOM 2214 O O . ALA B 1 101 ? -7.648 16.5 4.156 1 97.94 101 ALA B O 1
ATOM 2215 N N . GLN B 1 102 ? -9.125 16.188 2.574 1 97.19 102 GLN B N 1
ATOM 2216 C CA . GLN B 1 102 ? -9.57 17.562 2.627 1 97.19 102 GLN B CA 1
ATOM 2217 C C . GLN B 1 102 ? -10.086 17.938 4.016 1 97.19 102 GLN B C 1
ATOM 2219 O O . GLN B 1 102 ? -9.758 18.984 4.551 1 97.19 102 GLN B O 1
ATOM 2224 N N . PHE B 1 103 ? -10.938 17.094 4.543 1 97.56 103 PHE B N 1
ATOM 2225 C CA . PHE B 1 103 ? -11.461 17.312 5.883 1 97.56 103 PHE B CA 1
ATOM 2226 C C . PHE B 1 103 ? -10.328 17.453 6.895 1 97.56 103 PHE B C 1
ATOM 2228 O O . PHE B 1 103 ? -10.312 18.391 7.699 1 97.56 103 PHE B O 1
ATOM 2235 N N . VAL B 1 104 ? -9.391 16.531 6.855 1 98.19 104 VAL B N 1
ATOM 2236 C CA . VAL B 1 104 ? -8.289 16.484 7.812 1 98.19 104 VAL B CA 1
ATOM 2237 C C . VAL B 1 104 ? -7.473 17.766 7.734 1 98.19 104 VAL B C 1
ATOM 2239 O O . VAL B 1 104 ? -7.184 18.391 8.758 1 98.19 104 VAL B O 1
ATOM 2242 N N . ILE B 1 105 ? -7.102 18.188 6.535 1 97.88 105 ILE B N 1
ATOM 2243 C CA . ILE B 1 105 ? -6.273 19.375 6.355 1 97.88 105 ILE B CA 1
ATOM 2244 C C . ILE B 1 105 ? -7.031 20.609 6.828 1 97.88 105 ILE B C 1
ATOM 2246 O O . ILE B 1 105 ? -6.477 21.453 7.539 1 97.88 105 ILE B O 1
ATOM 2250 N N . SER B 1 106 ? -8.273 20.703 6.504 1 96.94 106 SER B N 1
ATOM 2251 C CA . SER B 1 106 ? -9.086 21.828 6.961 1 96.94 106 SER B CA 1
ATOM 2252 C C . SER B 1 106 ? -9.156 21.875 8.484 1 96.94 106 SER B C 1
ATOM 2254 O O . SER B 1 106 ? -9.031 22.953 9.078 1 96.94 106 SER B O 1
ATOM 2256 N N . ALA B 1 107 ? -9.383 20.719 9.062 1 97.25 107 ALA B N 1
ATOM 2257 C CA . ALA B 1 107 ? -9.453 20.641 10.523 1 97.25 107 ALA B CA 1
ATOM 2258 C C . ALA B 1 107 ? -8.141 21.078 11.164 1 97.25 107 ALA B C 1
ATOM 2260 O O . ALA B 1 107 ? -8.141 21.781 12.172 1 97.25 107 ALA B O 1
ATOM 2261 N N . LEU B 1 108 ? -7.023 20.672 10.586 1 97.81 108 LEU B N 1
ATOM 2262 C CA . LEU B 1 108 ? -5.715 21.016 11.125 1 97.81 108 LEU B CA 1
ATOM 2263 C C . LEU B 1 108 ? -5.469 22.516 11.039 1 97.81 108 LEU B C 1
ATOM 2265 O O . LEU B 1 108 ? -4.996 23.141 11.992 1 97.81 108 LEU B O 1
ATOM 2269 N N . LEU B 1 109 ? -5.758 23.062 9.898 1 96.88 109 LEU B N 1
ATOM 2270 C CA . LEU B 1 109 ? -5.543 24.5 9.719 1 96.88 109 LEU B CA 1
ATOM 2271 C C . LEU B 1 109 ? -6.395 25.312 10.695 1 96.88 109 LEU B C 1
ATOM 2273 O O . LEU B 1 109 ? -5.961 26.344 11.18 1 96.88 109 LEU B O 1
ATOM 2277 N N . SER B 1 110 ? -7.555 24.812 10.953 1 95.62 110 SER B N 1
ATOM 2278 C CA . SER B 1 110 ? -8.43 25.469 11.914 1 95.62 110 SER B CA 1
ATOM 2279 C C . SER B 1 110 ? -7.902 25.328 13.344 1 95.62 110 SER B C 1
ATOM 2281 O O . SER B 1 110 ? -7.961 26.266 14.133 1 95.62 110 SER B O 1
ATOM 2283 N N . ARG B 1 111 ? -7.398 24.219 13.664 1 96 111 ARG B N 1
ATOM 2284 C CA . ARG B 1 111 ? -6.957 23.875 15.008 1 96 111 ARG B CA 1
ATOM 2285 C C . ARG B 1 111 ? -5.637 24.562 15.344 1 96 111 ARG B C 1
ATOM 2287 O O . ARG B 1 111 ? -5.375 24.891 16.5 1 96 111 ARG B O 1
ATOM 2294 N N . PHE B 1 112 ? -4.863 24.734 14.328 1 96.81 112 PHE B N 1
ATOM 2295 C CA . PHE B 1 112 ? -3.545 25.328 14.516 1 96.81 112 PHE B CA 1
ATOM 2296 C C . PHE B 1 112 ? -3.389 26.578 13.664 1 96.81 112 PHE B C 1
ATOM 2298 O O . PHE B 1 112 ? -2.814 26.531 12.578 1 96.81 112 PHE B O 1
ATOM 2305 N N . PRO B 1 113 ? -3.805 27.703 14.234 1 96.44 113 PRO B N 1
ATOM 2306 C CA . PRO B 1 113 ? -3.682 28.938 13.469 1 96.44 113 PRO B CA 1
ATOM 2307 C C . PRO B 1 113 ? -2.229 29.359 13.242 1 96.44 113 PRO B C 1
ATOM 2309 O O . PRO B 1 113 ? -1.368 29.094 14.086 1 96.44 113 PRO B O 1
ATOM 2312 N N . GLY B 1 114 ? -2.008 29.938 12.094 1 97.12 114 GLY B N 1
ATOM 2313 C CA . GLY B 1 114 ? -0.669 30.422 11.805 1 97.12 114 GLY B CA 1
ATOM 2314 C C . GLY B 1 114 ? -0.242 30.172 10.367 1 97.12 114 GLY B C 1
ATOM 2315 O O . GLY B 1 114 ? -1.083 29.953 9.5 1 97.12 114 GLY B O 1
ATOM 2316 N N . ARG B 1 115 ? 1.079 30.359 10.125 1 97.75 115 ARG B N 1
ATOM 2317 C CA . ARG B 1 115 ? 1.656 30.172 8.797 1 97.75 115 ARG B CA 1
ATOM 2318 C C . ARG B 1 115 ? 2.07 28.719 8.578 1 97.75 115 ARG B C 1
ATOM 2320 O O . ARG B 1 115 ? 2.846 28.172 9.367 1 97.75 115 ARG B O 1
ATOM 2327 N N . TRP B 1 116 ? 1.556 28.203 7.559 1 98.12 116 TRP B N 1
ATOM 2328 C CA . TRP B 1 116 ? 1.785 26.781 7.262 1 98.12 116 TRP B CA 1
ATOM 2329 C C . TRP B 1 116 ? 2.695 26.625 6.047 1 98.12 116 TRP B C 1
ATOM 2331 O O . TRP B 1 116 ? 2.633 27.422 5.105 1 98.12 116 TRP B O 1
ATOM 2341 N N . GLN B 1 117 ? 3.545 25.656 6.105 1 98.25 117 GLN B N 1
ATOM 2342 C CA . GLN B 1 117 ? 4.16 25.094 4.906 1 98.25 117 GLN B CA 1
ATOM 2343 C C . GLN B 1 117 ? 3.654 23.688 4.633 1 98.25 117 GLN B C 1
ATOM 2345 O O . GLN B 1 117 ? 3.535 22.875 5.555 1 98.25 117 GLN B O 1
ATOM 2350 N N . ILE B 1 118 ? 3.211 23.375 3.488 1 98.12 118 ILE B N 1
ATOM 2351 C CA . ILE B 1 118 ? 2.766 22.062 3.006 1 98.12 118 ILE B CA 1
ATOM 2352 C C . ILE B 1 118 ? 3.502 21.719 1.716 1 98.12 118 ILE B C 1
ATOM 2354 O O . ILE B 1 118 ? 3.561 22.531 0.787 1 98.12 118 ILE B O 1
ATOM 2358 N N . PHE B 1 119 ? 4.074 20.531 1.711 1 98.19 119 PHE B N 1
ATOM 2359 C CA . PHE B 1 119 ? 4.805 20.266 0.477 1 98.19 119 PHE B CA 1
ATOM 2360 C C . PHE B 1 119 ? 4.695 18.797 0.089 1 98.19 119 PHE B C 1
ATOM 2362 O O . PHE B 1 119 ? 4.227 17.969 0.879 1 98.19 119 PHE B O 1
ATOM 2369 N N . HIS B 1 120 ? 4.988 18.469 -1.122 1 97.75 120 HIS B N 1
ATOM 2370 C CA . HIS B 1 120 ? 5.043 17.125 -1.679 1 97.75 120 HIS B CA 1
ATOM 2371 C C . HIS B 1 120 ? 6.262 16.953 -2.58 1 97.75 120 HIS B C 1
ATOM 2373 O O . HIS B 1 120 ? 6.773 17.922 -3.131 1 97.75 120 HIS B O 1
ATOM 2379 N N . ILE B 1 121 ? 6.754 15.758 -2.627 1 97.19 121 ILE B N 1
ATOM 2380 C CA . ILE B 1 121 ? 7.762 15.414 -3.625 1 97.19 121 ILE B CA 1
ATOM 2381 C C . ILE B 1 121 ? 7.145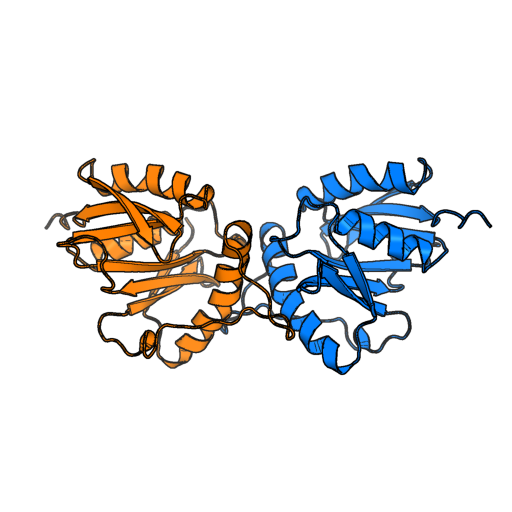 15.469 -5.02 1 97.19 121 ILE B C 1
ATOM 2383 O O . ILE B 1 121 ? 6.055 14.938 -5.246 1 97.19 121 ILE B O 1
ATOM 2387 N N . ASP B 1 122 ? 7.809 16.047 -5.977 1 97.75 122 ASP B N 1
ATOM 2388 C CA . ASP B 1 122 ? 7.219 16.328 -7.281 1 97.75 122 ASP B CA 1
ATOM 2389 C C . ASP B 1 122 ? 6.863 15.039 -8.016 1 97.75 122 ASP B C 1
ATOM 2391 O O . ASP B 1 122 ? 5.902 15 -8.781 1 97.75 122 ASP B O 1
ATOM 2395 N N . ALA B 1 123 ? 7.645 14.023 -7.762 1 95.81 123 ALA B N 1
ATOM 2396 C CA . ALA B 1 123 ? 7.418 12.742 -8.438 1 95.81 123 ALA B CA 1
ATOM 2397 C C . ALA B 1 123 ? 6.102 12.117 -7.992 1 95.81 123 ALA B C 1
ATOM 2399 O O . ALA B 1 123 ? 5.582 11.211 -8.656 1 95.81 123 ALA B O 1
ATOM 2400 N N . ASN B 1 124 ? 5.594 12.523 -6.836 1 96.38 124 ASN B N 1
ATOM 2401 C CA . ASN B 1 124 ? 4.328 12.016 -6.316 1 96.38 124 ASN B CA 1
ATOM 2402 C C . ASN B 1 124 ? 3.135 12.68 -6.996 1 96.38 124 ASN B C 1
ATOM 2404 O O . ASN B 1 124 ? 2.518 13.586 -6.43 1 96.38 124 ASN B O 1
ATOM 2408 N N . VAL B 1 125 ? 2.705 12.188 -8.117 1 95.31 125 VAL B N 1
ATOM 2409 C CA . VAL B 1 125 ? 1.734 12.812 -9.008 1 95.31 125 VAL B CA 1
ATOM 2410 C C . VAL B 1 125 ? 0.388 12.938 -8.297 1 95.31 125 VAL B C 1
ATOM 2412 O O . VAL B 1 125 ? -0.24 14 -8.328 1 95.31 125 VAL B O 1
ATOM 2415 N N . PRO B 1 126 ? -0.043 11.883 -7.578 1 94.88 126 PRO B N 1
ATOM 2416 C CA . PRO B 1 126 ? -1.314 12.047 -6.867 1 94.88 126 PRO B CA 1
ATOM 2417 C C . PRO B 1 126 ? -1.287 13.188 -5.859 1 94.88 126 PRO B C 1
ATOM 2419 O O . PRO B 1 126 ? -2.246 13.961 -5.766 1 94.88 126 PRO B O 1
ATOM 2422 N N . ALA B 1 127 ? -0.235 13.312 -5.137 1 96.75 127 ALA B N 1
ATOM 2423 C CA . ALA B 1 127 ? -0.113 14.406 -4.18 1 96.75 127 ALA B CA 1
ATOM 2424 C C . ALA B 1 127 ? -0.11 15.758 -4.891 1 96.75 127 ALA B C 1
ATOM 2426 O O . ALA B 1 127 ? -0.76 16.703 -4.438 1 96.75 127 ALA B O 1
ATOM 2427 N N . ARG B 1 128 ? 0.644 15.812 -5.957 1 97.38 128 ARG B N 1
ATOM 2428 C CA . ARG B 1 128 ? 0.712 17.047 -6.734 1 97.38 128 ARG B CA 1
ATOM 2429 C C . ARG B 1 128 ? -0.682 17.516 -7.125 1 97.38 128 ARG B C 1
ATOM 2431 O O . ARG B 1 128 ? -1.028 18.688 -6.91 1 97.38 128 ARG B O 1
ATOM 2438 N N . ARG B 1 129 ? -1.465 16.641 -7.656 1 97.5 129 ARG B N 1
ATOM 2439 C CA . ARG B 1 129 ? -2.816 16.969 -8.094 1 97.5 129 ARG B CA 1
ATOM 2440 C C . ARG B 1 129 ? -3.695 17.359 -6.906 1 97.5 129 ARG B C 1
ATOM 2442 O O . ARG B 1 129 ? -4.465 18.312 -6.98 1 97.5 129 ARG B O 1
ATOM 2449 N N . PHE B 1 130 ? -3.582 16.641 -5.875 1 97.88 130 PHE B N 1
ATOM 2450 C CA . PHE B 1 130 ? -4.391 16.859 -4.684 1 97.88 130 PHE B CA 1
ATOM 2451 C C . PHE B 1 130 ? -4.145 18.266 -4.125 1 97.88 130 PHE B C 1
ATOM 2453 O O . PHE B 1 130 ? -5.086 19.031 -3.936 1 97.88 130 PHE B O 1
ATOM 2460 N N . TRP B 1 131 ? -2.896 18.562 -3.889 1 98.06 131 TRP B N 1
ATOM 2461 C CA . TRP B 1 131 ? -2.564 19.828 -3.232 1 98.06 131 TRP B CA 1
ATOM 2462 C C . TRP B 1 131 ? -2.842 21.016 -4.152 1 98.06 131 TRP B C 1
ATOM 2464 O O . TRP B 1 131 ? -3.305 22.062 -3.703 1 98.06 131 TRP B O 1
ATOM 2474 N N . ALA B 1 132 ? -2.512 20.828 -5.422 1 97.94 132 ALA B N 1
ATOM 2475 C CA . ALA B 1 132 ? -2.791 21.891 -6.395 1 97.94 132 ALA B CA 1
ATOM 2476 C C . ALA B 1 132 ? -4.277 22.234 -6.418 1 97.94 132 ALA B C 1
ATOM 2478 O O . ALA B 1 132 ? -4.648 23.375 -6.68 1 97.94 132 ALA B O 1
ATOM 2479 N N . GLY B 1 133 ? -5.09 21.266 -6.172 1 97.56 133 GLY B N 1
ATOM 2480 C CA . GLY B 1 133 ? -6.527 21.484 -6.148 1 97.56 133 GLY B CA 1
ATOM 2481 C C . GLY B 1 133 ? -7.027 22.062 -4.836 1 97.56 133 GLY B C 1
ATOM 2482 O O . GLY B 1 133 ? -7.945 22.875 -4.816 1 97.56 133 GLY B O 1
ATOM 2483 N N . LEU B 1 134 ? -6.473 21.734 -3.736 1 97.44 134 LEU B N 1
ATOM 2484 C CA . LEU B 1 134 ? -7.016 22.031 -2.412 1 97.44 134 LEU B CA 1
ATOM 2485 C C . LEU B 1 134 ? -6.52 23.375 -1.9 1 97.44 134 LEU B C 1
ATOM 2487 O O . LEU B 1 134 ? -7.293 24.156 -1.34 1 97.44 134 LEU B O 1
ATOM 2491 N N . ILE B 1 135 ? -5.27 23.688 -2.072 1 97.69 135 ILE B N 1
ATOM 2492 C CA . ILE B 1 135 ? -4.625 24.797 -1.402 1 97.69 135 ILE B CA 1
ATOM 2493 C C . ILE B 1 135 ? -5.262 26.109 -1.863 1 97.69 135 ILE B C 1
ATOM 2495 O O . ILE B 1 135 ? -5.578 26.984 -1.045 1 97.69 135 ILE B O 1
ATOM 2499 N N . PRO B 1 136 ? -5.477 26.297 -3.197 1 97 136 PRO B N 1
ATOM 2500 C CA . PRO B 1 136 ? -6.137 27.531 -3.611 1 97 136 PRO B CA 1
ATOM 2501 C C . PRO B 1 136 ? -7.496 27.719 -2.943 1 97 136 PRO B C 1
ATOM 2503 O O . PRO B 1 136 ? -7.852 28.844 -2.578 1 97 136 PRO B O 1
ATOM 2506 N N . VAL B 1 137 ? -8.211 26.703 -2.75 1 95.56 137 VAL B N 1
ATOM 2507 C CA . VAL B 1 137 ? -9.539 26.766 -2.148 1 95.56 137 VAL B CA 1
ATOM 2508 C C . VAL B 1 137 ? -9.422 27.109 -0.664 1 95.56 137 VAL B C 1
ATOM 2510 O O . VAL B 1 137 ? -10.094 28.016 -0.172 1 95.56 137 VAL B O 1
ATOM 2513 N N . LEU B 1 138 ? -8.547 26.516 0.041 1 94.94 138 LEU B N 1
ATOM 2514 C CA . LEU B 1 138 ? -8.406 26.672 1.484 1 94.94 138 LEU B CA 1
ATOM 2515 C C . LEU B 1 138 ? -7.84 28.047 1.828 1 94.94 138 LEU B C 1
ATOM 2517 O O . LEU B 1 138 ? -8.156 28.609 2.877 1 94.94 138 LEU B O 1
ATOM 2521 N N . SER B 1 139 ? -7.012 28.547 0.965 1 95.56 139 SER B N 1
ATOM 2522 C CA . SER B 1 139 ? -6.316 29.797 1.254 1 95.56 139 SER B CA 1
ATOM 2523 C C . SER B 1 139 ? -7.07 30.984 0.687 1 95.56 139 SER B C 1
ATOM 2525 O O . SER B 1 139 ? -6.668 32.125 0.891 1 95.56 139 SER B O 1
ATOM 2527 N N . GLY B 1 140 ? -8.148 30.719 -0.116 1 94.56 140 GLY B N 1
ATOM 2528 C CA . GLY B 1 140 ? -8.797 31.812 -0.825 1 94.56 140 GLY B CA 1
ATOM 2529 C C . GLY B 1 140 ? -7.91 32.469 -1.875 1 94.56 140 GLY B C 1
ATOM 2530 O O . GLY B 1 140 ? -7.984 33.656 -2.107 1 94.56 140 GLY B O 1
ATOM 2531 N N . GLY B 1 141 ? -6.969 31.625 -2.299 1 95.44 141 GLY B N 1
ATOM 2532 C CA . GLY B 1 141 ? -6.051 32.125 -3.32 1 95.44 141 GLY B CA 1
ATOM 2533 C C . GLY B 1 141 ? -4.812 32.781 -2.748 1 95.44 141 GLY B C 1
ATOM 2534 O O . GLY B 1 141 ? -3.904 33.156 -3.492 1 95.44 141 GLY B O 1
ATOM 2535 N N . GLU B 1 142 ? -4.793 32.906 -1.468 1 96.81 142 GLU B N 1
ATOM 2536 C CA . GLU B 1 142 ? -3.666 33.594 -0.825 1 96.81 142 GLU B CA 1
ATOM 2537 C C . GLU B 1 142 ? -2.637 32.562 -0.331 1 96.81 142 GLU B C 1
ATOM 2539 O O . GLU B 1 142 ? -2.631 32.219 0.848 1 96.81 142 GLU B O 1
ATOM 2544 N N . PHE B 1 143 ? -1.74 32.219 -1.167 1 97.81 143 PHE B N 1
ATOM 2545 C CA . PHE B 1 143 ? -0.64 31.297 -0.867 1 97.81 143 PHE B CA 1
ATOM 2546 C C . PHE B 1 143 ? 0.553 31.578 -1.773 1 97.81 143 PHE B C 1
ATOM 2548 O O . PHE B 1 143 ? 0.426 32.281 -2.777 1 97.81 143 PHE B O 1
ATOM 2555 N N . THR B 1 144 ? 1.692 31.094 -1.431 1 97.75 144 THR B N 1
ATOM 2556 C CA . THR B 1 144 ? 2.867 31.156 -2.293 1 97.75 144 THR B CA 1
ATOM 2557 C C . THR B 1 144 ? 3.354 29.75 -2.637 1 97.75 144 THR B C 1
ATOM 2559 O O . THR B 1 144 ? 3.076 28.797 -1.905 1 97.75 144 THR B O 1
ATOM 2562 N N . LEU B 1 145 ? 3.934 29.672 -3.781 1 97.5 145 LEU B N 1
ATOM 2563 C CA . LEU B 1 145 ? 4.52 28.422 -4.266 1 97.5 145 LEU B CA 1
ATOM 2564 C C . LEU B 1 145 ? 6.031 28.547 -4.391 1 97.5 145 LEU B C 1
ATOM 2566 O O . LEU B 1 145 ? 6.539 29.531 -4.914 1 97.5 145 LEU B O 1
ATOM 2570 N N . GLN B 1 146 ? 6.688 27.578 -3.83 1 97.19 146 GLN B N 1
ATOM 2571 C CA . GLN B 1 146 ? 8.141 27.547 -3.949 1 97.19 146 GLN B CA 1
ATOM 2572 C C . GLN B 1 146 ? 8.633 26.125 -4.273 1 97.19 146 GLN B C 1
ATOM 2574 O O . GLN B 1 146 ? 8.008 25.141 -3.881 1 97.19 146 GLN B O 1
ATOM 2579 N N . GLN B 1 147 ? 9.664 26.062 -5.035 1 97.31 147 GLN B N 1
ATOM 2580 C CA . GLN B 1 147 ? 10.32 24.797 -5.312 1 97.31 147 GLN B CA 1
ATOM 2581 C C . GLN B 1 147 ? 11.648 24.688 -4.566 1 97.31 147 GLN B C 1
ATOM 2583 O O . GLN B 1 147 ? 12.414 25.641 -4.512 1 97.31 147 GLN B O 1
ATOM 2588 N N . ARG B 1 148 ? 11.836 23.562 -3.947 1 96.69 148 ARG B N 1
ATOM 2589 C CA . ARG B 1 148 ? 13.086 23.281 -3.248 1 96.69 148 ARG B CA 1
ATOM 2590 C C . ARG B 1 148 ? 13.422 21.797 -3.273 1 96.69 148 ARG B C 1
ATOM 2592 O O . ARG B 1 148 ? 12.562 20.969 -3.594 1 96.69 148 ARG B O 1
ATOM 2599 N N . LEU B 1 149 ? 14.711 21.531 -2.979 1 96.62 149 LEU B N 1
ATOM 2600 C CA . LEU B 1 149 ? 15.117 20.141 -2.779 1 96.62 149 LEU B CA 1
ATOM 2601 C C . LEU B 1 149 ? 15.008 19.75 -1.31 1 96.62 149 LEU B C 1
ATOM 2603 O O . LEU B 1 149 ? 15.422 20.5 -0.43 1 96.62 149 LEU B O 1
ATOM 2607 N N . VAL B 1 150 ? 14.344 18.688 -1.099 1 94.75 150 VAL B N 1
ATOM 2608 C CA . VAL B 1 150 ? 14.352 18.078 0.227 1 94.75 150 VAL B CA 1
ATOM 2609 C C . VAL B 1 150 ? 14.992 16.703 0.158 1 94.75 150 VAL B C 1
ATOM 2611 O O . VAL B 1 150 ? 14.5 15.812 -0.544 1 94.75 150 VAL B O 1
ATOM 2614 N N . ASP B 1 151 ? 16.078 16.469 0.917 1 90.62 151 ASP B N 1
ATOM 2615 C CA . ASP B 1 151 ? 16.828 15.227 0.9 1 90.62 151 ASP B CA 1
ATOM 2616 C C . ASP B 1 151 ? 17.156 14.797 -0.529 1 90.62 151 ASP B C 1
ATOM 2618 O O . ASP B 1 151 ? 17.047 13.617 -0.869 1 90.62 151 ASP B O 1
ATOM 2622 N N . GLY B 1 152 ? 17.328 15.727 -1.393 1 94.56 152 GLY B N 1
ATOM 2623 C CA . GLY B 1 152 ? 17.766 15.484 -2.758 1 94.56 152 GLY B CA 1
ATOM 2624 C C . GLY B 1 152 ? 16.609 15.336 -3.734 1 94.56 152 GLY B C 1
ATOM 2625 O O . GLY B 1 152 ? 16.828 15.18 -4.938 1 94.56 152 GLY B O 1
ATOM 2626 N N . TYR B 1 153 ? 15.414 15.469 -3.264 1 96.12 153 TYR B N 1
ATOM 2627 C CA . TYR B 1 153 ? 14.25 15.305 -4.133 1 96.12 153 TYR B CA 1
ATOM 2628 C C . TYR B 1 153 ? 13.57 16.641 -4.398 1 96.12 153 TYR B C 1
ATOM 2630 O O . TYR B 1 153 ? 13.328 17.422 -3.469 1 96.12 153 TYR B O 1
ATOM 2638 N N . PRO B 1 154 ? 13.336 16.891 -5.66 1 97.75 154 PRO B N 1
ATOM 2639 C CA . PRO B 1 154 ? 12.578 18.109 -5.961 1 97.75 154 PRO B CA 1
ATOM 2640 C C . PRO B 1 154 ? 11.195 18.109 -5.309 1 97.75 154 PRO B C 1
ATOM 2642 O O . PRO B 1 154 ? 10.461 17.125 -5.406 1 97.75 154 PRO B O 1
ATOM 2645 N N . CYS B 1 155 ? 10.922 19.234 -4.656 1 98.31 155 CYS B N 1
ATOM 2646 C CA . CYS B 1 155 ? 9.656 19.359 -3.934 1 98.31 155 CYS B CA 1
ATOM 2647 C C . CYS B 1 155 ? 8.977 20.672 -4.254 1 98.31 155 CYS B C 1
ATOM 2649 O O . CYS B 1 155 ? 9.641 21.672 -4.559 1 98.31 155 CYS B O 1
ATOM 2651 N N . THR B 1 156 ? 7.734 20.641 -4.219 1 98.62 156 THR B N 1
ATOM 2652 C CA . THR B 1 156 ? 6.906 21.828 -4.312 1 98.62 156 THR B CA 1
ATOM 2653 C C . THR B 1 156 ? 6.297 22.172 -2.957 1 98.62 156 THR B C 1
ATOM 2655 O O . THR B 1 156 ? 5.668 21.328 -2.32 1 98.62 156 THR B O 1
ATOM 2658 N N . PHE B 1 157 ? 6.52 23.438 -2.559 1 98.5 157 PHE B N 1
ATOM 2659 C CA . PHE B 1 157 ? 6.027 23.922 -1.276 1 98.5 157 PHE B CA 1
ATOM 2660 C C . PHE B 1 157 ? 4.863 24.891 -1.478 1 98.5 157 PHE B C 1
ATOM 2662 O O . PHE B 1 157 ? 4.934 25.797 -2.316 1 98.5 157 PHE B O 1
ATOM 2669 N N . TYR B 1 158 ? 3.838 24.688 -0.731 1 98.44 158 TYR B N 1
ATOM 2670 C CA . TYR B 1 158 ? 2.773 25.672 -0.548 1 98.44 158 TYR B CA 1
ATOM 2671 C C . TYR B 1 158 ? 2.883 26.344 0.812 1 98.44 158 TYR B C 1
ATOM 2673 O O . TYR B 1 158 ? 2.988 25.672 1.841 1 98.44 158 TYR B O 1
ATOM 2681 N N . CYS B 1 159 ? 2.896 27.641 0.819 1 98.19 159 CYS B N 1
ATOM 2682 C CA . CYS B 1 159 ? 2.869 28.406 2.057 1 98.19 159 CYS B CA 1
ATOM 2683 C C . CYS B 1 159 ? 1.599 29.25 2.15 1 98.19 159 CYS B C 1
ATOM 2685 O O . CYS B 1 159 ? 1.264 29.984 1.219 1 98.19 159 CYS B O 1
ATOM 2687 N N . LEU B 1 160 ? 0.928 29.047 3.229 1 97.81 160 LEU B N 1
ATOM 2688 C CA . LEU B 1 160 ? -0.337 29.75 3.412 1 97.81 160 LEU B CA 1
ATOM 2689 C C . LEU B 1 160 ? -0.597 30.031 4.887 1 97.81 160 LEU B C 1
ATOM 2691 O O . LEU B 1 160 ? 0.039 29.438 5.758 1 97.81 160 LEU B O 1
ATOM 2695 N N . ARG B 1 161 ? -1.5 30.938 5.113 1 96.44 161 ARG B N 1
ATOM 2696 C CA . ARG B 1 161 ? -1.97 31.188 6.473 1 96.44 161 ARG B CA 1
ATOM 2697 C C . ARG B 1 161 ? -3.312 30.516 6.719 1 96.44 161 ARG B C 1
ATOM 2699 O O . ARG B 1 161 ? -4.191 30.531 5.855 1 96.44 161 ARG B O 1
ATOM 2706 N N . SER B 1 162 ? -3.414 29.844 7.906 1 95 162 SER B N 1
ATOM 2707 C CA . SER B 1 162 ? -4.691 29.219 8.242 1 95 162 SER B CA 1
ATOM 2708 C C . SER B 1 162 ? -5.828 30.25 8.195 1 95 162 SER B C 1
ATOM 2710 O O . SER B 1 162 ? -5.633 31.406 8.539 1 95 162 SER B O 1
ATOM 2712 N N . PRO B 1 163 ? -6.961 29.797 7.676 1 84.94 163 PRO B N 1
ATOM 2713 C CA . PRO B 1 163 ? -8.078 30.734 7.582 1 84.94 163 PRO B CA 1
ATOM 2714 C C . PRO B 1 163 ? -8.508 31.281 8.945 1 84.94 163 PRO B C 1
ATOM 2716 O O . PRO B 1 163 ? -8.414 30.578 9.953 1 84.94 163 PRO B O 1
ATOM 2719 N N . SER B 1 164 ? -8.664 32.594 9.07 1 70.31 164 SER B N 1
ATOM 2720 C CA . SER B 1 164 ? -9.117 33.25 10.281 1 70.31 164 SER B CA 1
ATOM 2721 C C . SER B 1 164 ? -10.484 32.75 10.719 1 70.31 164 SER B C 1
ATOM 2723 O O . SER B 1 164 ? -11.367 32.531 9.883 1 70.31 164 SER B O 1
ATOM 2725 N N . SER B 1 165 ? -10.484 31.75 11.797 1 56.75 165 SER B N 1
ATOM 2726 C CA . SER B 1 165 ? -11.789 31.406 12.336 1 56.75 165 SER B CA 1
ATOM 2727 C C . SER B 1 165 ? -12.719 32.625 12.344 1 56.75 165 SER B C 1
ATOM 2729 O O . SER B 1 165 ? -12.305 33.719 12.711 1 56.75 165 SER B O 1
ATOM 2731 N N . ALA B 1 166 ? -13.586 32.938 11.344 1 45.12 166 ALA B N 1
ATOM 2732 C CA . ALA B 1 166 ? -14.57 34 11.594 1 45.12 166 ALA B CA 1
ATOM 2733 C C . ALA B 1 166 ? -15 34 13.062 1 45.12 166 ALA B C 1
ATOM 2735 O O . ALA B 1 166 ? -15.508 33 13.57 1 45.12 166 ALA B O 1
ATOM 2736 N N . VAL B 1 167 ? -14.266 34.781 13.93 1 36.62 167 VAL B N 1
ATOM 2737 C CA . VAL B 1 167 ? -14.977 35.156 15.148 1 36.62 167 VAL B CA 1
ATOM 2738 C C . VAL B 1 167 ? -16.344 35.75 14.781 1 36.62 167 VAL B C 1
ATOM 2740 O O . VAL B 1 167 ? -16.484 36.469 13.789 1 36.62 167 VAL B O 1
#

Radius of gyration: 22.72 Å; Cα contacts (8 Å, |Δi|>4): 592; chains: 2; bounding box: 41×67×50 Å

Solvent-accessible surface area (backbone atoms only — not comparable to full-atom values): 18800 Å² total; per-residue (Å²): 129,86,50,73,44,81,39,78,53,50,82,86,41,49,60,21,50,54,43,39,42,47,56,48,48,51,60,43,20,63,69,40,96,64,64,50,38,90,62,34,43,60,80,81,75,70,60,86,60,48,81,69,36,86,61,40,47,49,27,38,30,26,47,70,82,36,64,38,39,36,37,26,38,21,61,79,70,88,54,90,82,43,59,38,20,65,72,46,79,40,71,40,64,65,54,58,94,66,58,52,67,60,52,51,52,51,51,48,30,62,74,52,72,46,35,32,38,45,69,42,50,59,75,39,55,70,54,51,55,50,48,67,61,45,50,46,66,65,35,74,62,50,61,48,80,47,77,47,69,54,98,82,37,57,23,42,35,38,36,34,49,34,59,75,73,81,124,129,86,51,74,44,82,38,77,54,52,82,85,41,49,59,20,51,56,43,40,42,47,56,48,50,51,63,44,20,62,67,41,95,64,62,52,39,90,61,33,45,61,79,82,75,70,61,85,60,50,82,69,36,84,62,39,46,49,26,37,30,27,46,69,83,36,66,38,39,37,38,27,38,22,60,79,68,88,54,90,82,43,59,37,20,65,71,44,78,40,71,39,63,65,54,59,95,67,57,51,66,60,51,53,53,53,51,47,30,63,74,50,72,45,35,31,37,43,67,43,52,59,76,39,54,70,54,51,55,50,47,68,61,45,49,46,65,65,35,73,61,51,59,49,78,45,77,46,70,54,98,82,36,57,24,44,35,40,36,34,50,34,58,75,74,81,124